Protein 4WJT (pdb70)

Organism: Bacillus subtilis (strain 168) (NCBI:txid224308)

Foldseek 3Di:
DDPVPPDPCVVDDDDDAAEAEDELDCVFPVDHPVPPCRQAAPQGDGADQDQEGEKAAACVVPNQQDWDQDPLRHIYGHGHYGPVHDDRYMYGYDHDPVCRCPSPVDDDDDDDDDDDDPPDDDPVNVVVVLVPPVCPVPNVVPDPPD/DPPVPPDPCVVDDDDDAAEAADELDCVFPVDDPVDPCRQAAPQGDGADQDQEGEKEADCVVPNQQRWDQDPLRHIYGHGHYGPVRDDRYMYGYDHDPVCRCPSVVDDDDDDDCDDDDDPDDDPVNVVCVLVPPVCPVPNVVPDPPD

Sequence (292 aa):
KPLEEAFDWDEYPVQRVTTATGYTAGAESTGKNPGDPLYGLLTYSGVKVKRDLYSTVAADPSVFPIGTIILFIPNYGLGVVADTGSAIIKGNRLDDLYFETVKDVYNEWGKKTLDVYVIIKKGTGKITEDELEKLNETKSLQVFRNNQYKTVKKPLEEAFDWDEYPVQRVTTATGYTAGAESTGKNPGDDPLYGLTYSGVKVKRDLYSTVAADPSVFPIGTILFIPNYGLGVVADTGSAIIKKGNRLDDLYFETVKDVYNEWGKKTLDVYVIKKKGTGKITEDELEEKLNETKSLQVFRNQYKTVK

Nearest PDB structures (foldseek):
  4wlk-assembly1_B  TM=1.002E+00  e=3.566E-29  Bacillus subtilis subsp. subtilis str. 168
  4wli-assembly1_A-2  TM=7.542E-01  e=5.966E-27  Bacillus subtilis subsp. subtilis str. 168
  4wlk-assembly1_B  TM=1.004E+00  e=2.580E-29  Bacillus subtilis subsp. subtilis str. 168
  4wli-assembly1_A-2  TM=7.542E-01  e=1.456E-26  Bacillus subtilis subsp. subtilis str. 168
  7ebd-assembly1_B  TM=2.473E-01  e=9.820E+00  Prevotella corporis

Solvent-accessible surface area: 14867 Å² total; per-residue (Å²): 177,41,0,57,115,35,102,97,21,104,149,88,88,66,53,165,2,29,0,3,1,12,5,7,11,52,52,31,53,60,52,93,100,79,52,122,96,66,10,63,6,151,31,40,2,103,29,57,32,7,0,18,0,0,0,2,0,17,54,102,50,10,25,6,5,1,9,0,1,0,27,105,3,0,6,0,0,0,0,16,45,25,111,68,6,122,35,73,30,0,15,0,16,4,74,67,25,83,34,4,5,54,101,16,6,89,79,85,26,71,0,27,12,45,110,116,14,131,37,173,14,70,83,113,85,1,86,161,34,0,65,44,164,88,19,55,128,24,27,123,156,27,73,76,108,244,188,72,3,58,114,32,99,96,20,104,148,86,87,6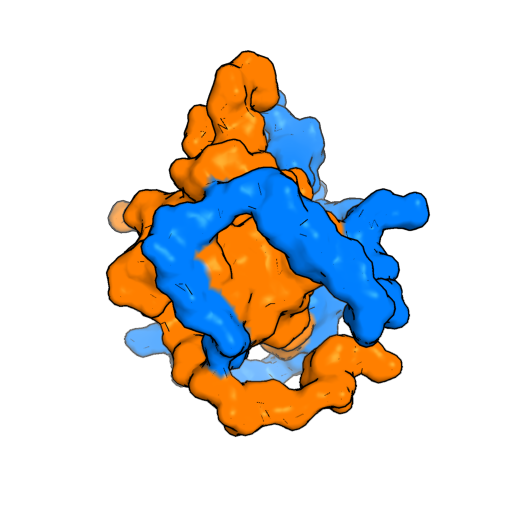6,53,164,2,34,0,3,2,12,5,10,13,46,52,32,50,60,49,79,99,79,62,123,108,72,8,68,8,148,32,45,3,127,14,56,30,5,0,19,0,0,0,2,0,20,55,107,39,3,40,6,4,0,10,0,1,0,29,113,3,0,6,0,0,0,0,15,41,28,110,64,6,131,33,72,30,0,15,0,15,4,75,68,25,83,34,4,4,54,100,6,6,88,85,84,24,71,0,27,29,46,103,152,9,129,39,163,12,68,81,84,85,1,79,133,34,0,66,44,166,88,20,60,118,21,32,125,101,22,89,92,121,241

B-factor: mean 24.01, std 13.76, range [10.27, 136.83]

InterPro domains:
  IPR010611 3D domain [PF06725] (124-185)
  IPR036908 RlpA-like domain superfamily [G3DSA:2.40.40.10] (21-177)
  IPR036908 RlpA-like domain superfamily [SSF50685] (124-165)
  IPR051933 Bacterial Resuscitation-promoting factor RpfB [PTHR39160] (27-186)

Structure (mmCIF, N/CA/C/O backbone):
data_4WJT
#
_entry.id   4WJT
#
_cell.length_a   145.480
_cell.length_b   145.480
_cell.length_c   37.820
_cell.angle_alpha   90.00
_cell.angle_beta   90.00
_cell.angle_gamma   120.00
#
_symmetry.space_group_name_H-M   'H 3'
#
loop_
_entity.id
_entity.type
_entity.pdbx_description
1 polymer 'Uncharacterized protein YuiC'
2 non-polymer 2-acetamido-2-deoxy-beta-D-glucopyranose
3 non-polymer 'DIMETHYL SULFOXIDE'
4 non-polymer (2S)-2-{[(2S)-2-{[(2R)-2-hydroxypropyl]oxy}propyl]oxy}propan-1-ol
5 water water
#
loop_
_atom_site.group_PDB
_atom_site.id
_atom_site.type_symbol
_atom_site.label_atom_id
_atom_site.label_alt_id
_atom_site.label_comp_id
_atom_site.label_asym_id
_atom_site.label_entity_id
_atom_site.label_seq_id
_atom_site.pdbx_PDB_ins_code
_atom_site.Cartn_x
_atom_site.Cartn_y
_atom_site.Cartn_z
_atom_site.occupancy
_atom_site.B_iso_or_equiv
_atom_site.auth_seq_id
_atom_site.auth_comp_id
_atom_site.auth_asym_id
_atom_site.auth_atom_id
_atom_site.pdbx_PDB_model_num
ATOM 1 N N . LYS A 1 21 ? -4.489 15.622 29.564 1.00 56.54 72 LYS A N 1
ATOM 2 C CA . LYS A 1 21 ? -4.853 14.819 28.363 1.00 51.51 72 LYS A CA 1
ATOM 3 C C . LYS A 1 21 ? -5.396 15.676 27.129 1.00 47.83 72 LYS A C 1
ATOM 4 O O . LYS A 1 21 ? -6.127 16.660 27.259 1.00 55.84 72 LYS A O 1
ATOM 10 N N . PRO A 1 22 ? -5.026 15.299 25.903 1.00 34.30 73 PRO A N 1
ATOM 11 C CA . PRO A 1 22 ? -5.327 16.169 24.841 1.00 28.92 73 PRO A CA 1
ATOM 12 C C . PRO A 1 22 ? -6.806 16.034 24.540 1.00 27.65 73 PRO A C 1
ATOM 13 O O . PRO A 1 22 ? -7.443 14.971 24.629 1.00 36.39 73 PRO A O 1
ATOM 17 N N . LEU A 1 23 ? -7.399 17.086 24.032 1.00 25.44 74 LEU A N 1
ATOM 18 C CA . LEU A 1 23 ? -8.752 17.068 23.601 1.00 21.52 74 LEU A CA 1
ATOM 19 C C . LEU A 1 23 ? -8.943 16.075 22.450 1.00 24.11 74 LEU A C 1
ATOM 20 O O . LEU A 1 23 ? -9.972 15.494 22.375 1.00 25.09 74 LEU A O 1
ATOM 25 N N . GLU A 1 24 ? -7.905 15.848 21.637 1.00 22.68 75 GLU A N 1
ATOM 26 C CA . GLU A 1 24 ? -7.963 14.908 20.518 1.00 25.18 75 GLU A CA 1
ATOM 27 C C . GLU A 1 24 ? -8.307 13.507 21.036 1.00 27.94 75 GLU A C 1
ATOM 28 O O . GLU A 1 24 ? -8.927 12.708 20.324 1.00 35.26 75 GLU A O 1
ATOM 34 N N . GLU A 1 25 ? -7.853 13.213 22.275 1.00 25.24 76 GLU A N 1
ATOM 35 C CA . GLU A 1 25 ? -7.988 11.904 22.905 1.00 29.59 76 GLU A CA 1
ATOM 36 C C . GLU A 1 25 ? -9.169 11.837 23.873 1.00 29.02 76 GLU A C 1
ATOM 37 O O . GLU A 1 25 ? -9.555 10.756 24.339 1.00 33.62 76 GLU A O 1
ATOM 43 N N . ALA A 1 26 ? -9.854 12.939 24.106 1.00 26.42 77 ALA A N 1
ATOM 44 C CA . ALA A 1 26 ? -10.835 12.971 25.225 1.00 25.77 77 ALA A CA 1
ATOM 45 C C . ALA A 1 26 ? -12.256 12.534 24.832 1.00 30.44 77 ALA A C 1
ATOM 46 O O . ALA A 1 26 ? -13.057 12.208 25.714 1.00 31.40 77 ALA A O 1
ATOM 48 N N . PHE A 1 27 ? -12.552 12.474 23.537 1.00 24.43 78 PHE A N 1
ATOM 49 C CA . PHE A 1 27 ? -13.858 12.096 23.051 1.00 25.94 78 PHE A CA 1
ATOM 50 C C . PHE A 1 27 ? -13.658 11.196 21.854 1.00 22.13 78 PHE A C 1
ATOM 51 O O . PHE A 1 27 ? -12.602 11.313 21.153 1.00 23.55 78 PHE A O 1
ATOM 59 N N . ASP A 1 28 ? -14.699 10.407 21.538 1.00 26.38 79 ASP A N 1
ATOM 60 C CA . ASP A 1 28 ? -14.692 9.645 20.338 1.00 24.45 79 ASP A CA 1
ATOM 61 C C . ASP A 1 28 ? -15.182 10.526 19.190 1.00 21.81 79 ASP A C 1
ATOM 62 O O . ASP A 1 28 ? -16.297 10.452 18.763 1.00 23.76 79 ASP A O 1
ATOM 67 N N . TRP A 1 29 ? -14.270 11.311 18.620 1.00 20.97 80 TRP A N 1
ATOM 68 C CA . TRP A 1 29 ? -14.634 12.333 17.648 1.00 19.18 80 TRP A CA 1
ATOM 69 C C . TRP A 1 29 ? -15.178 11.665 16.408 1.00 20.51 80 TRP A C 1
ATOM 70 O O . TRP A 1 29 ? -16.002 12.312 15.736 1.00 18.63 80 TRP A O 1
ATOM 81 N N . ASP A 1 30 ? -14.782 10.428 16.107 1.00 21.31 81 ASP A N 1
ATOM 82 C CA . ASP A 1 30 ? -15.296 9.712 14.936 1.00 21.96 81 ASP A CA 1
ATOM 83 C C . ASP A 1 30 ? -16.765 9.357 14.986 1.00 20.44 81 ASP A C 1
ATOM 84 O O . ASP A 1 30 ? -17.306 8.866 14.000 1.00 22.89 81 ASP A O 1
ATOM 89 N N . GLU A 1 31 ? -17.445 9.649 16.072 1.00 20.36 82 GLU A N 1
ATOM 90 C CA . GLU A 1 31 ? -18.888 9.601 16.086 1.00 20.56 82 GLU A CA 1
ATOM 91 C C . GLU A 1 31 ? -19.574 10.768 15.359 1.00 18.89 82 GLU A C 1
ATOM 92 O O . GLU A 1 31 ? -20.725 10.681 14.957 1.00 19.61 82 GLU A O 1
ATOM 98 N N . TYR A 1 32 ? -18.826 11.863 15.174 1.00 17.83 83 TYR A N 1
ATOM 99 C CA . TYR A 1 32 ? -19.299 13.042 14.469 1.00 16.63 83 TYR A CA 1
ATOM 100 C C . TYR A 1 32 ? -19.067 12.908 12.980 1.00 14.73 83 TYR A C 1
ATOM 101 O O . TYR A 1 32 ? -18.165 12.204 12.550 1.00 15.48 83 TYR A O 1
ATOM 110 N N . PRO A 1 33 ? -19.845 13.630 12.178 1.00 16.01 84 PRO A N 1
ATOM 111 C CA . PRO A 1 33 ? -19.561 13.765 10.775 1.00 16.65 84 PRO A CA 1
ATOM 112 C C . PRO A 1 33 ? -18.148 14.335 10.568 1.00 15.24 84 PRO A C 1
ATOM 113 O O . PRO A 1 33 ? -17.690 15.195 11.327 1.00 15.04 84 PRO A O 1
ATOM 117 N N . VAL A 1 34 ? -17.531 13.895 9.469 1.00 14.99 85 VAL A N 1
ATOM 118 C CA . VAL A 1 34 ? -16.213 14.304 9.108 1.00 14.71 85 VAL A CA 1
ATOM 119 C C . VAL A 1 34 ? -16.211 14.968 7.729 1.00 15.40 85 VAL A C 1
ATOM 120 O O . VAL A 1 34 ? -16.938 14.536 6.845 1.00 19.04 85 VAL A O 1
ATOM 124 N N . GLN A 1 35 ? -15.346 15.946 7.539 1.00 13.97 86 GLN A N 1
ATOM 125 C CA . GLN A 1 35 ? -15.108 16.518 6.240 1.00 14.09 86 GLN A CA 1
ATOM 126 C C . GLN A 1 35 ? -13.628 16.615 6.002 1.00 13.98 86 GLN A C 1
ATOM 127 O O . GLN A 1 35 ? -12.912 17.221 6.781 1.00 14.79 86 GLN A O 1
ATOM 133 N N . ARG A 1 36 ? -13.150 16.068 4.873 1.00 14.08 87 ARG A N 1
ATOM 134 C CA . ARG A 1 36 ? -11.789 16.277 4.480 1.00 14.19 87 ARG A CA 1
ATOM 135 C C . ARG A 1 36 ? -11.653 17.716 3.954 1.00 14.52 87 ARG A C 1
ATOM 136 O O . ARG A 1 36 ? -12.424 18.109 3.049 1.00 15.31 87 ARG A O 1
ATOM 144 N N . VAL A 1 37 ? -10.660 18.424 4.431 1.00 13.76 88 VAL A N 1
ATOM 145 C CA . VAL A 1 37 ? -10.392 19.812 4.020 1.00 14.02 88 VAL A CA 1
ATOM 146 C C . VAL A 1 37 ? -8.906 19.979 3.798 1.00 12.95 88 VAL A C 1
ATOM 147 O O . VAL A 1 37 ? -8.101 19.205 4.270 1.00 14.61 88 VAL A O 1
ATOM 151 N N . THR A 1 38 ? -8.581 21.078 3.119 1.00 13.32 89 THR A N 1
ATOM 152 C CA A THR A 1 38 ? -7.217 21.585 3.080 0.50 13.98 89 THR A CA 1
ATOM 153 C CA B THR A 1 38 ? -7.193 21.555 3.110 0.50 12.76 89 THR A CA 1
ATOM 154 C C . THR A 1 38 ? -7.149 22.819 3.942 1.00 12.67 89 THR A C 1
ATOM 155 O O . THR A 1 38 ? -7.910 23.787 3.684 1.00 15.18 89 THR A O 1
ATOM 162 N N . ALA A 1 39 ? -6.280 22.832 4.929 1.00 12.13 90 ALA A N 1
ATOM 163 C CA . ALA A 1 39 ? -6.231 23.905 5.918 1.00 12.32 90 ALA A CA 1
ATOM 164 C C . ALA A 1 39 ? -4.875 24.528 5.936 1.00 12.16 90 ALA A C 1
ATOM 165 O O . ALA A 1 39 ? -3.825 23.861 5.881 1.00 13.54 90 ALA A O 1
ATOM 167 N N . THR A 1 40 ? -4.788 25.823 5.968 1.00 30.00 91 THR A N 1
ATOM 168 C CA . THR A 1 40 ? -3.731 26.805 6.180 1.00 30.00 91 THR A CA 1
ATOM 169 C C . THR A 1 40 ? -4.033 27.686 7.388 1.00 30.00 91 THR A C 1
ATOM 170 O O . THR A 1 40 ? -5.084 27.617 8.023 1.00 30.00 91 THR A O 1
ATOM 174 N N . GLY A 1 41 ? -2.913 28.369 7.864 1.00 11.29 92 GLY A N 1
ATOM 175 C CA . GLY A 1 41 ? -3.079 29.378 8.856 1.00 11.53 92 GLY A CA 1
ATOM 176 C C . GLY A 1 41 ? -3.135 30.753 8.280 1.00 11.24 92 GLY A C 1
ATOM 177 O O . GLY A 1 41 ? -2.589 30.984 7.213 1.00 14.81 92 GLY A O 1
ATOM 178 N N . TYR A 1 42 ? -3.723 31.671 9.043 1.00 11.04 93 TYR A N 1
ATOM 179 C CA . TYR A 1 42 ? -3.725 33.083 8.704 1.00 11.06 93 TYR A CA 1
ATOM 180 C C . TYR A 1 42 ? -3.609 33.879 9.987 1.00 11.13 93 TYR A C 1
ATOM 181 O O . TYR A 1 42 ? -3.810 33.357 11.092 1.00 11.89 93 TYR A O 1
ATOM 190 N N . THR A 1 43 ? -3.321 35.190 9.813 1.00 11.33 94 THR A N 1
ATOM 191 C CA . THR A 1 43 ? -3.349 36.102 10.920 1.00 11.79 94 THR A CA 1
ATOM 192 C C . THR A 1 43 ? -4.225 37.315 10.545 1.00 12.04 94 THR A C 1
ATOM 193 O O . THR A 1 43 ? -4.697 37.414 9.397 1.00 12.91 94 THR A O 1
ATOM 197 N N . ALA A 1 44 ? -4.366 38.270 11.464 1.00 12.42 95 ALA A N 1
ATOM 198 C CA . ALA A 1 44 ? -5.109 39.494 11.131 1.00 13.20 95 ALA A CA 1
ATOM 199 C C . ALA A 1 44 ? -4.320 40.420 10.246 1.00 13.36 95 ALA A C 1
ATOM 200 O O . ALA A 1 44 ? -4.879 41.400 9.734 1.00 14.53 95 ALA A O 1
ATOM 202 N N . GLY A 1 45 ? -3.025 40.175 10.067 1.00 13.97 96 GLY A N 1
ATOM 203 C CA . GLY A 1 45 ? -2.182 41.119 9.409 1.00 16.03 96 GLY A CA 1
ATOM 204 C C . GLY A 1 45 ? -2.372 41.242 7.924 1.00 15.50 96 GLY A C 1
ATOM 205 O O . GLY A 1 45 ? -3.081 40.447 7.271 1.00 14.93 96 GLY A O 1
ATOM 206 N N . ALA A 1 46 ? -1.699 42.224 7.339 1.00 16.69 97 ALA A N 1
ATOM 207 C CA . ALA A 1 46 ? -1.953 42.627 5.997 1.00 17.46 97 ALA A CA 1
ATOM 208 C C . ALA A 1 46 ? -1.668 41.555 5.011 1.00 17.27 97 ALA A C 1
ATOM 209 O O . ALA A 1 46 ? -2.288 41.513 3.944 1.00 18.19 97 ALA A O 1
ATOM 211 N N . GLU A 1 47 ? -0.674 40.662 5.283 1.00 18.34 98 GLU A N 1
ATOM 212 C CA . GLU A 1 47 ? -0.389 39.544 4.398 1.00 20.62 98 GLU A CA 1
ATOM 213 C C . GLU A 1 47 ? -1.603 38.702 4.122 1.00 17.69 98 GLU A C 1
ATOM 214 O O . GLU A 1 47 ? -1.705 38.015 3.099 1.00 21.56 98 GLU A O 1
ATOM 220 N N . SER A 1 48 ? -2.467 38.596 5.122 1.00 15.53 99 SER A N 1
ATOM 221 C CA . SER A 1 48 ? -3.632 37.769 5.071 1.00 14.76 99 SER A CA 1
ATOM 222 C C . SER A 1 48 ? -4.889 38.523 4.709 1.00 15.16 99 SER A C 1
ATOM 223 O O . SER A 1 48 ? -5.788 38.012 4.012 1.00 18.17 99 SER A O 1
ATOM 226 N N . THR A 1 49 ? -5.056 39.738 5.245 1.00 14.49 100 THR A N 1
ATOM 227 C CA . THR A 1 49 ? -6.316 40.442 5.214 1.00 15.11 100 THR A CA 1
ATOM 228 C C . THR A 1 49 ? -6.293 41.734 4.467 1.00 16.11 100 THR A C 1
ATOM 229 O O . THR A 1 49 ? -7.343 42.357 4.261 1.00 18.84 100 THR A O 1
ATOM 233 N N . GLY A 1 50 ? -5.103 42.224 4.112 1.00 17.47 101 GLY A N 1
ATOM 234 C CA . GLY A 1 50 ? -4.898 43.555 3.580 1.00 20.21 101 GLY A CA 1
ATOM 235 C C . GLY A 1 50 ? -4.990 44.693 4.542 1.00 18.81 101 GLY A C 1
ATOM 236 O O . GLY A 1 50 ? -4.811 45.843 4.107 1.00 24.24 101 GLY A O 1
ATOM 237 N N . LYS A 1 51 ? -5.302 44.448 5.819 1.00 17.00 102 LYS A N 1
ATOM 238 C CA . LYS A 1 51 ? -5.507 45.466 6.788 1.00 17.09 102 LYS A CA 1
ATOM 239 C C . LYS A 1 51 ? -4.266 45.724 7.583 1.00 19.11 102 LYS A C 1
ATOM 240 O O . LYS A 1 51 ? -3.537 44.804 7.861 1.00 19.72 102 LYS A O 1
ATOM 246 N N . ASN A 1 52 ? -4.094 46.963 8.012 1.00 23.38 103 ASN A N 1
ATOM 247 C CA . ASN A 1 52 ? -2.993 47.329 8.845 1.00 30.08 103 ASN A CA 1
ATOM 248 C C . ASN A 1 52 ? -3.446 47.620 10.284 1.00 27.18 103 ASN A C 1
ATOM 249 O O . ASN A 1 52 ? -4.530 48.113 10.490 1.00 25.65 103 ASN A O 1
ATOM 254 N N . PRO A 1 53 ? -2.574 47.375 11.267 1.00 28.16 104 PRO A N 1
ATOM 255 C CA . PRO A 1 53 ? -2.900 47.741 12.630 1.00 32.29 104 PRO A CA 1
ATOM 256 C C . PRO A 1 53 ? -3.129 49.245 12.712 1.00 32.37 104 PRO A C 1
ATOM 257 O O . PRO A 1 53 ? -2.495 50.017 12.018 1.00 44.05 104 PRO A O 1
ATOM 261 N N . GLY A 1 54 ? -4.093 49.658 13.462 1.00 36.37 105 GLY A N 1
ATOM 262 C CA . GLY A 1 54 ? -4.500 51.091 13.381 1.00 34.27 105 GLY A CA 1
ATOM 263 C C . GLY A 1 54 ? -5.773 51.305 12.595 1.00 32.41 105 GLY A C 1
ATOM 264 O O . GLY A 1 54 ? -6.540 52.213 12.867 1.00 36.48 105 GLY A O 1
ATOM 265 N N . ASP A 1 55 ? -6.075 50.420 11.662 1.00 25.75 106 ASP A N 1
ATOM 266 C CA . ASP A 1 55 ? -7.374 50.423 11.003 1.00 24.08 106 ASP A CA 1
ATOM 267 C C . ASP A 1 55 ? -8.433 50.015 12.046 1.00 20.65 106 ASP A C 1
ATOM 268 O O . ASP A 1 55 ? -8.304 49.031 12.748 1.00 20.43 106 ASP A O 1
ATOM 273 N N . PRO A 1 56 ? -9.508 50.830 12.172 1.00 21.81 107 PRO A N 1
ATOM 274 C CA . PRO A 1 56 ? -10.600 50.417 13.094 1.00 22.67 107 PRO A CA 1
ATOM 275 C C . PRO A 1 56 ? -11.184 49.022 12.779 1.00 18.20 107 PRO A C 1
ATOM 276 O O . PRO A 1 56 ? -11.814 48.431 13.634 1.00 22.08 107 PRO A O 1
ATOM 280 N N . LEU A 1 57 ? -11.025 48.540 11.525 1.00 16.58 108 LEU A N 1
ATOM 281 C CA . LEU A 1 57 ? -11.535 47.229 11.125 1.00 14.47 108 LEU A CA 1
ATOM 282 C C . LEU A 1 57 ? -10.493 46.142 11.287 1.00 13.96 108 LEU A C 1
ATOM 283 O O . LEU A 1 57 ? -10.779 44.970 10.985 1.00 13.66 108 LEU A O 1
ATOM 288 N N . TYR A 1 58 ? -9.310 46.474 11.799 1.00 14.43 109 TYR A N 1
ATOM 289 C CA . TYR A 1 58 ? -8.249 45.472 11.998 1.00 14.54 109 TYR A CA 1
ATOM 290 C C . TYR A 1 58 ? -8.755 44.421 12.944 1.00 14.67 109 TYR A C 1
ATOM 291 O O . TYR A 1 58 ? -9.295 44.695 14.030 1.00 15.51 109 TYR A O 1
ATOM 300 N N . GLY A 1 59 ? -8.617 43.151 12.577 1.00 13.45 110 GLY A N 1
ATOM 301 C CA . GLY A 1 59 ? -9.005 42.050 13.423 1.00 14.24 110 GLY A CA 1
ATOM 302 C C . GLY A 1 59 ? -10.468 41.660 13.317 1.00 14.18 110 GLY A C 1
ATOM 303 O O . GLY A 1 59 ? -10.864 40.661 13.899 1.00 15.67 110 GLY A O 1
ATOM 304 N N . LEU A 1 60 ? -11.271 42.406 12.551 1.00 12.82 111 LEU A N 1
ATOM 305 C CA A LEU A 1 60 ? -12.692 42.145 12.436 0.50 12.74 111 LEU A CA 1
ATOM 306 C CA B LEU A 1 60 ? -12.699 42.112 12.441 0.50 13.41 111 LEU A CA 1
ATOM 307 C C . LEU A 1 60 ? -12.943 41.119 11.325 1.00 13.46 111 LEU A C 1
ATOM 308 O O . LEU A 1 60 ? -12.637 41.385 10.141 1.00 14.34 111 LEU A O 1
ATOM 317 N N . THR A 1 61 ? -13.541 39.994 11.659 1.00 12.79 112 THR A N 1
ATOM 318 C CA . THR A 1 61 ? -13.894 38.976 10.733 1.00 12.24 112 THR A CA 1
ATOM 319 C C . THR A 1 61 ? -15.138 39.336 9.956 1.00 12.85 112 THR A C 1
ATOM 320 O O . THR A 1 61 ? -15.908 40.226 10.328 1.00 14.27 112 THR A O 1
ATOM 324 N N . TYR A 1 62 ? -15.403 38.523 8.903 1.00 13.06 113 TYR A N 1
ATOM 325 C CA . TYR A 1 62 ? -16.618 38.674 8.117 1.00 13.77 113 TYR A CA 1
ATOM 326 C C . TYR A 1 62 ? -17.878 38.679 8.974 1.00 13.66 113 TYR A C 1
ATOM 327 O O . TYR A 1 62 ? -18.815 39.425 8.693 1.00 16.22 113 TYR A O 1
ATOM 336 N N . SER A 1 63 ? -17.928 37.852 10.007 1.00 13.57 114 SER A N 1
ATOM 337 C CA . SER A 1 63 ? -19.112 37.740 10.884 1.00 14.51 114 SER A CA 1
ATOM 338 C C . SER A 1 63 ? -19.314 38.920 11.785 1.00 14.45 114 SER A C 1
ATOM 339 O O . SER A 1 63 ? -20.369 39.014 12.431 1.00 16.43 114 SER A O 1
ATOM 342 N N . GLY A 1 64 ? -18.290 39.767 11.947 1.00 14.90 115 GLY A N 1
ATOM 343 C CA . GLY A 1 64 ? -18.327 40.876 12.874 1.00 15.58 115 GLY A CA 1
ATOM 344 C C . GLY A 1 64 ? -17.665 40.602 14.222 1.00 16.16 115 GLY A C 1
ATOM 345 O O . GLY A 1 64 ? -17.622 41.522 15.068 1.00 20.62 115 GLY A O 1
ATOM 346 N N . VAL A 1 65 ? -17.237 39.377 14.517 1.00 13.99 116 VAL A N 1
ATOM 347 C CA . VAL A 1 65 ? -16.509 39.142 15.736 1.00 13.56 116 VAL A CA 1
ATOM 348 C C . VAL A 1 65 ? -15.019 39.409 15.470 1.00 13.21 116 VAL A C 1
ATOM 349 O O . VAL A 1 65 ? -14.520 39.245 14.356 1.00 13.91 116 VAL A O 1
ATOM 353 N N . LYS A 1 66 ? -14.278 39.765 16.521 1.00 12.83 117 LYS A N 1
ATOM 354 C CA . LYS A 1 66 ? -12.845 39.864 16.380 1.00 12.89 117 LYS A CA 1
ATOM 355 C C . LYS A 1 66 ? -12.208 38.502 16.351 1.00 12.31 117 LYS A C 1
ATOM 356 O O . LYS A 1 66 ? -12.674 37.563 16.983 1.00 12.89 117 LYS A O 1
ATOM 362 N N . VAL A 1 67 ? -11.082 38.415 15.622 1.00 12.21 118 VAL A N 1
ATOM 363 C CA . VAL A 1 67 ? -10.307 37.185 15.621 1.00 11.96 118 VAL A CA 1
ATOM 364 C C . VAL A 1 67 ? -9.964 36.781 17.047 1.00 12.61 118 VAL A C 1
ATOM 365 O O . VAL A 1 67 ? -9.714 37.635 17.901 1.00 13.75 118 VAL A O 1
ATOM 369 N N . LYS A 1 68 ? -9.866 35.501 17.301 1.00 11.46 119 LYS A N 1
ATOM 370 C CA . LYS A 1 68 ? -9.532 34.976 18.601 1.00 12.88 119 LYS A CA 1
ATOM 371 C C . LYS A 1 68 ? -8.922 33.619 18.477 1.00 11.87 119 LYS A C 1
ATOM 372 O O . LYS A 1 68 ? -9.429 32.741 17.795 1.00 12.02 119 LYS A O 1
ATOM 378 N N . ARG A 1 69 ? -7.852 33.413 19.278 1.00 11.70 120 ARG A N 1
ATOM 379 C CA . ARG A 1 69 ? -7.244 32.100 19.539 1.00 11.93 120 ARG A CA 1
ATOM 380 C C . ARG A 1 69 ? -7.535 31.717 20.982 1.00 11.53 120 ARG A C 1
ATOM 381 O O . ARG A 1 69 ? -7.090 32.429 21.888 1.00 13.69 120 ARG A O 1
ATOM 389 N N . ASP A 1 70 ? -8.337 30.691 21.175 1.00 12.16 121 ASP A N 1
ATOM 390 C CA . ASP A 1 70 ? -8.777 30.278 22.528 1.00 12.50 121 ASP A CA 1
ATOM 391 C C . ASP A 1 70 ? -9.262 28.850 22.398 1.00 12.27 121 ASP A C 1
ATOM 392 O O . ASP A 1 70 ? -9.088 28.219 21.374 1.00 12.40 121 ASP A O 1
ATOM 397 N N . LEU A 1 71 ? -9.931 28.352 23.469 1.00 12.95 122 LEU A N 1
ATOM 398 C CA . LEU A 1 71 ? -10.545 27.039 23.373 1.00 13.24 122 LEU A CA 1
ATOM 399 C C . LEU A 1 71 ? -11.365 26.907 22.110 1.00 12.38 122 LEU A C 1
ATOM 400 O O . LEU A 1 71 ? -11.260 25.922 21.398 1.00 12.91 122 LEU A O 1
ATOM 405 N N . TYR A 1 72 ? -12.225 27.899 21.857 1.00 11.33 123 TYR A N 1
ATOM 406 C CA . TYR A 1 72 ? -12.890 28.052 20.571 1.00 10.75 123 TYR A CA 1
ATOM 407 C C . TYR A 1 72 ? -12.274 29.218 19.875 1.00 10.83 123 TYR A C 1
ATOM 408 O O . TYR A 1 72 ? -12.363 30.356 20.349 1.00 12.38 123 TYR A O 1
ATOM 417 N N . SER A 1 73 ? -11.637 28.986 18.722 1.00 10.95 124 SER A N 1
ATOM 418 C CA . SER A 1 73 ? -10.962 29.964 17.931 1.00 10.74 124 SER A CA 1
ATOM 419 C C . SER A 1 73 ? -11.772 30.305 16.681 1.00 11.19 124 SER A C 1
ATOM 420 O O . SER A 1 73 ? -12.499 29.463 16.174 1.00 11.61 124 SER A O 1
ATOM 423 N N . THR A 1 74 ? -11.591 31.538 16.197 1.00 10.93 125 THR A N 1
ATOM 424 C CA . THR A 1 74 ? -12.216 31.889 14.945 1.00 10.65 125 THR A CA 1
ATOM 425 C C . THR A 1 74 ? -11.454 31.317 13.770 1.00 10.90 125 THR A C 1
ATOM 426 O O . THR A 1 74 ? -10.265 31.437 13.669 1.00 12.75 125 THR A O 1
ATOM 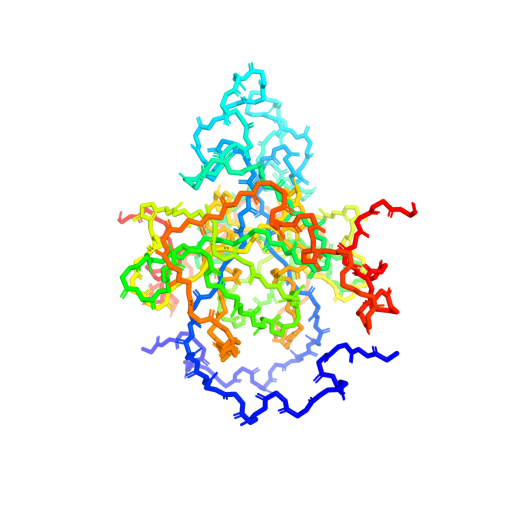430 N N . VAL A 1 75 ? -12.219 30.691 12.860 1.00 10.27 126 VAL A N 1
ATOM 431 C CA . VAL A 1 75 ? -11.659 30.173 11.596 1.00 10.38 126 VAL A CA 1
ATOM 432 C C . VAL A 1 75 ? -12.397 30.715 10.425 1.00 10.51 126 VAL A C 1
ATOM 433 O O . VAL A 1 75 ? -13.519 31.189 10.515 1.00 11.01 126 VAL A O 1
ATOM 437 N N . ALA A 1 76 ? -11.764 30.654 9.246 1.00 10.82 127 ALA A N 1
ATOM 438 C CA . ALA A 1 76 ? -12.375 31.059 8.011 1.00 11.01 127 ALA A CA 1
ATOM 439 C C . ALA A 1 76 ? -12.717 29.834 7.154 1.00 11.93 127 ALA A C 1
ATOM 440 O O . ALA A 1 76 ? -11.967 28.872 7.092 1.00 13.11 127 ALA A O 1
ATOM 442 N N . ALA A 1 77 ? -13.855 29.919 6.484 1.00 12.02 128 ALA A N 1
ATOM 443 C CA . ALA A 1 77 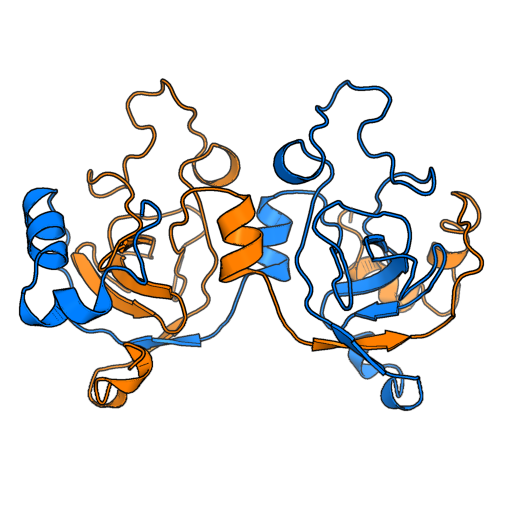? -14.318 28.814 5.650 1.00 12.09 128 ALA A CA 1
ATOM 444 C C . ALA A 1 77 ? -15.134 29.391 4.510 1.00 13.59 128 ALA A C 1
ATOM 445 O O . ALA A 1 77 ? -15.371 30.602 4.428 1.00 14.65 128 ALA A O 1
ATOM 447 N N . ASP A 1 78 ? -15.529 28.520 3.588 1.00 12.91 129 ASP A N 1
ATOM 448 C CA . ASP A 1 78 ? -16.485 28.891 2.552 1.00 13.98 129 ASP A CA 1
ATOM 449 C C . ASP A 1 78 ? -17.871 28.676 3.112 1.00 14.46 129 ASP A C 1
ATOM 450 O O . ASP A 1 78 ? -18.232 27.556 3.446 1.00 15.47 129 ASP A O 1
ATOM 455 N N . PRO A 1 79 ? -18.678 29.718 3.274 1.00 15.34 130 PRO A N 1
ATOM 456 C CA . PRO A 1 79 ? -19.968 29.582 3.972 1.00 17.48 130 PRO A CA 1
ATOM 457 C C . PRO A 1 79 ? -20.942 28.667 3.254 1.00 19.51 130 PRO A C 1
ATOM 458 O O . PRO A 1 79 ? -21.879 28.231 3.865 1.00 21.14 130 PRO A O 1
ATOM 462 N N . SER A 1 80 ? -20.699 28.375 1.973 1.00 19.61 131 SER A N 1
ATOM 463 C CA . SER A 1 80 ? -21.480 27.376 1.293 1.00 22.12 131 SER A CA 1
ATOM 464 C C . SER A 1 80 ? -21.216 25.949 1.691 1.00 22.34 131 SER A C 1
ATOM 465 O O . SER A 1 80 ? -22.024 25.037 1.395 1.00 27.26 131 SER A O 1
ATOM 468 N N . VAL A 1 81 ? -20.068 25.722 2.312 1.00 18.78 132 VAL A N 1
ATOM 469 C CA . VAL A 1 81 ? -19.698 24.410 2.861 1.00 18.66 132 VAL A CA 1
ATOM 470 C C . VAL A 1 81 ? -19.965 24.399 4.351 1.00 17.16 132 VAL A C 1
ATOM 471 O O . VAL A 1 81 ? -20.620 23.499 4.880 1.00 18.99 132 VAL A O 1
ATOM 475 N N . PHE A 1 82 ? -19.429 25.385 5.092 1.00 15.51 133 PHE A N 1
ATOM 476 C CA . PHE A 1 82 ? -19.637 25.534 6.523 1.00 14.51 133 PHE A CA 1
ATOM 477 C C . PHE A 1 82 ? -20.171 26.909 6.759 1.00 14.52 133 PHE A C 1
ATOM 478 O O . PHE A 1 82 ? -19.443 27.900 6.745 1.00 14.37 133 PHE A O 1
ATOM 486 N N . PRO A 1 83 ? -21.501 27.032 7.051 1.00 14.40 134 PRO A N 1
ATOM 487 C CA . PRO A 1 83 ? -22.047 28.354 7.355 1.00 14.63 134 PRO A CA 1
ATOM 488 C C . PRO A 1 83 ? -21.359 29.023 8.511 1.00 13.36 134 PRO A C 1
ATOM 489 O O . PRO A 1 83 ? -20.831 28.365 9.429 1.00 12.79 134 PRO A O 1
ATOM 493 N N . ILE A 1 84 ? -21.399 30.333 8.523 1.00 13.13 135 ILE A N 1
ATOM 494 C CA . ILE A 1 84 ? -20.976 31.076 9.693 1.00 12.31 135 ILE A CA 1
ATOM 495 C C . ILE A 1 84 ? -21.670 30.564 10.944 1.00 12.50 135 ILE A C 1
ATOM 496 O O . ILE A 1 84 ? -22.890 30.272 10.916 1.00 13.77 135 ILE A O 1
ATOM 501 N N . GLY A 1 85 ? -20.913 30.368 12.008 1.00 12.29 136 GLY A N 1
ATOM 502 C CA . GLY A 1 85 ? -21.392 29.791 13.240 1.00 12.65 136 GLY A CA 1
ATOM 503 C C . GLY A 1 85 ? -21.148 28.294 13.387 1.00 11.72 136 GLY A C 1
ATOM 504 O O . GLY A 1 85 ? -21.340 27.771 14.485 1.00 13.60 136 GLY A O 1
ATOM 505 N N . THR A 1 86 ? -20.713 27.642 12.314 1.00 11.86 137 THR A N 1
ATOM 506 C CA . THR A 1 86 ? -20.389 26.217 12.393 1.00 11.60 137 THR A CA 1
ATOM 507 C C . THR A 1 86 ? -19.260 26.006 13.384 1.00 11.27 137 THR A C 1
ATOM 508 O O . THR A 1 86 ? -18.253 26.720 13.393 1.00 12.14 137 THR A O 1
ATOM 512 N N . ILE A 1 87 ? -19.413 24.932 14.183 1.00 12.15 138 ILE A N 1
ATOM 513 C CA A ILE A 1 87 ? -18.352 24.472 15.075 0.50 12.36 138 ILE A CA 1
ATOM 514 C CA B ILE A 1 87 ? -18.363 24.485 15.122 0.50 12.49 138 ILE A CA 1
ATOM 515 C C . ILE A 1 87 ? -17.704 23.235 14.492 1.00 11.93 138 ILE A C 1
ATOM 516 O O . ILE A 1 87 ? -18.386 22.274 14.150 1.00 12.62 138 ILE A O 1
ATOM 525 N N . LEU A 1 88 ? -16.390 23.296 14.436 1.00 11.58 139 LEU A N 1
ATOM 526 C CA . LEU A 1 88 ? -15.543 22.245 13.927 1.00 11.78 139 LEU A CA 1
ATOM 527 C C . LEU A 1 88 ? -14.537 21.849 14.982 1.00 12.08 139 LEU A C 1
ATOM 528 O O . LEU A 1 88 ? -14.141 22.689 15.801 1.00 13.65 139 LEU A O 1
ATOM 533 N N . PHE A 1 89 ? -14.083 20.581 14.967 1.00 12.47 140 PHE A N 1
ATOM 534 C CA . PHE A 1 89 ? -12.908 20.195 15.727 1.00 11.76 140 PHE A CA 1
ATOM 535 C C . PHE A 1 89 ? -11.794 19.895 14.700 1.00 11.98 140 PHE A C 1
ATOM 536 O O . PHE A 1 89 ? -11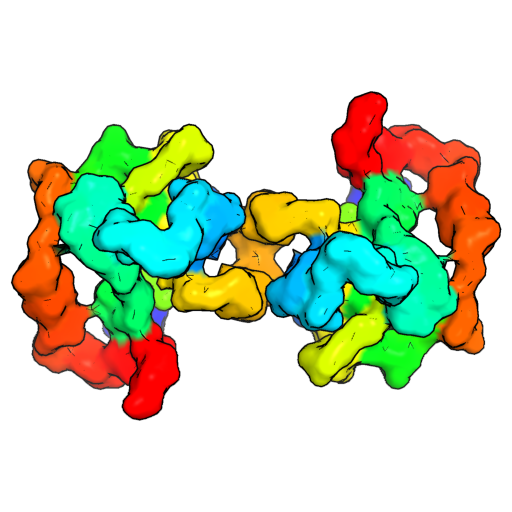.975 19.012 13.833 1.00 12.74 140 PHE A O 1
ATOM 544 N N . ILE A 1 90 ? -10.681 20.619 14.802 1.00 11.84 141 ILE A N 1
ATOM 545 C CA . ILE A 1 90 ? -9.586 20.526 13.868 1.00 12.54 141 ILE A CA 1
ATOM 546 C C . ILE A 1 90 ? -8.410 19.944 14.622 1.00 12.52 141 ILE A C 1
ATOM 547 O O . ILE A 1 90 ? -7.775 20.630 15.445 1.00 13.16 141 ILE A O 1
ATOM 552 N N . PRO A 1 91 ? -8.047 18.691 14.396 1.00 14.08 142 PRO A N 1
ATOM 553 C CA . PRO A 1 91 ? -6.925 18.084 15.154 1.00 16.25 142 PRO A CA 1
ATOM 554 C C . PRO A 1 91 ? -5.668 18.915 14.979 1.00 15.17 142 PRO A C 1
ATOM 555 O O . PRO A 1 91 ? -5.338 19.401 13.885 1.00 15.96 142 PRO A O 1
ATOM 559 N N . ASN A 1 92 ? -4.949 19.027 16.082 1.00 15.65 143 ASN A N 1
ATOM 560 C CA . ASN A 1 92 ? -3.728 19.773 16.179 1.00 16.49 143 ASN A CA 1
ATOM 561 C C . ASN A 1 92 ? -3.886 21.258 16.111 1.00 14.56 143 ASN A C 1
ATOM 562 O O . ASN A 1 92 ? -2.910 21.977 16.051 1.00 17.02 143 ASN A O 1
ATOM 567 N N . TYR A 1 93 ? -5.144 21.726 16.121 1.00 13.19 144 TYR A N 1
ATOM 568 C CA . TYR A 1 93 ? -5.429 23.162 16.196 1.00 12.74 144 TYR A CA 1
ATOM 569 C C . TYR A 1 93 ? -6.389 23.428 17.374 1.00 12.00 144 TYR A C 1
ATOM 570 O O . TYR A 1 93 ? -6.114 24.261 18.254 1.00 13.13 144 TYR A O 1
ATOM 579 N N . GLY A 1 94 ? -7.531 22.771 17.351 1.00 12.33 145 GLY A N 1
ATOM 580 C CA . GLY A 1 94 ? -8.535 22.952 18.383 1.00 12.48 145 GLY A CA 1
ATOM 581 C C . GLY A 1 94 ? -9.945 23.077 17.834 1.00 11.78 145 GLY A C 1
ATOM 582 O O . GLY A 1 94 ? -10.180 22.837 16.645 1.00 12.38 145 GLY A O 1
ATOM 583 N N . LEU A 1 95 ? -10.848 23.424 18.694 1.00 11.85 146 LEU A N 1
ATOM 584 C CA . LEU A 1 95 ? -12.196 23.751 18.296 1.00 12.28 146 LEU A CA 1
ATOM 585 C C . LEU A 1 95 ? -12.193 25.086 17.560 1.00 11.73 146 LEU A C 1
AT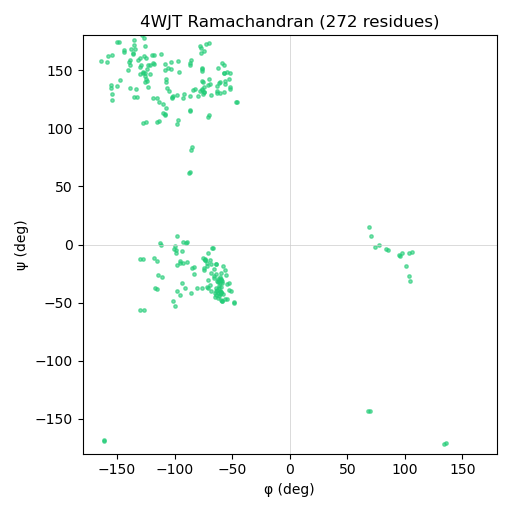OM 586 O O . LEU A 1 95 ? -11.557 26.043 17.959 1.00 12.24 146 LEU A O 1
ATOM 591 N N . GLY A 1 96 ? -12.948 25.127 16.467 1.00 11.84 147 GLY A N 1
ATOM 592 C CA . GLY A 1 96 ? -13.078 26.313 15.649 1.00 12.58 147 GLY A CA 1
ATOM 593 C C . GLY A 1 96 ? -14.511 26.696 15.454 1.00 12.21 147 GLY A C 1
ATOM 594 O O . GLY A 1 96 ? -15.385 25.836 15.344 1.00 14.48 147 GLY A O 1
ATOM 595 N N . VAL A 1 97 ? -14.767 28.003 15.392 1.00 11.14 148 VAL A N 1
ATOM 596 C CA . VAL A 1 97 ? -16.062 28.523 15.031 1.00 11.29 148 VAL A CA 1
ATOM 597 C C . VAL A 1 97 ? -15.849 29.277 13.717 1.00 11.04 148 VAL A C 1
ATOM 598 O O . VAL A 1 97 ? -14.975 30.163 13.614 1.00 11.45 148 VAL A O 1
ATOM 602 N N . VAL A 1 98 ? -16.639 28.908 12.721 1.00 10.78 149 VAL A N 1
ATOM 603 C CA . VAL A 1 98 ? -16.544 29.574 11.415 1.00 11.03 149 VAL A CA 1
ATOM 604 C C . VAL A 1 98 ? -17.075 31.000 11.563 1.00 11.36 149 VAL A C 1
ATOM 605 O O . VAL A 1 98 ? -18.259 31.224 11.799 1.00 12.38 149 VAL A O 1
ATOM 609 N N . ALA A 1 99 ? -16.151 31.939 11.440 1.00 11.19 150 ALA A N 1
ATOM 610 C CA . ALA A 1 99 ? -16.420 33.340 11.709 1.00 11.74 150 ALA A CA 1
ATOM 611 C C . ALA A 1 99 ? -15.964 34.254 10.607 1.00 11.71 150 ALA A C 1
ATOM 612 O O . ALA A 1 99 ? -16.292 35.455 10.608 1.00 12.91 150 ALA A O 1
ATOM 614 N N . ASP A 1 100 ? -15.163 33.720 9.686 1.00 11.87 151 ASP A N 1
ATOM 615 C CA . ASP A 1 100 ? -14.499 34.551 8.704 1.00 11.49 151 ASP A CA 1
ATOM 616 C C . ASP A 1 100 ? -14.580 33.869 7.361 1.00 11.72 151 ASP A C 1
ATOM 617 O O . ASP A 1 100 ? -14.924 32.704 7.223 1.00 12.23 151 ASP A O 1
ATOM 622 N N . THR A 1 101 ? -14.221 34.652 6.348 1.00 12.73 152 THR A N 1
ATOM 623 C CA . THR A 1 101 ? -14.180 34.207 4.962 1.00 12.74 152 THR A CA 1
ATOM 624 C C . THR A 1 101 ? -12.884 34.700 4.330 1.00 14.86 152 THR A C 1
ATOM 625 O O . THR A 1 101 ? -12.166 35.479 4.943 1.00 17.11 152 THR A O 1
ATOM 629 N N . GLY A 1 102 ? -12.623 34.237 3.139 1.00 15.21 153 GLY A N 1
ATOM 630 C CA . GLY A 1 102 ? -11.491 34.763 2.374 1.00 17.97 153 GLY A CA 1
ATOM 631 C C . GLY A 1 102 ? -11.662 34.500 0.917 1.00 17.68 153 GLY A C 1
ATOM 632 O O . GLY A 1 102 ? -12.225 33.511 0.503 1.00 17.78 153 GLY A O 1
ATOM 633 N N . SER A 1 103 ? -10.987 35.313 0.093 1.00 23.39 154 SER A N 1
ATOM 634 C CA . SER A 1 103 ? -11.116 35.135 -1.348 1.00 28.98 154 SER A CA 1
ATOM 635 C C . SER A 1 103 ? -10.552 33.840 -1.844 1.00 26.62 154 SER A C 1
ATOM 636 O O . SER A 1 103 ? -11.013 33.340 -2.881 1.00 31.19 154 SER A O 1
ATOM 639 N N . ALA A 1 104 ? -9.550 33.271 -1.193 1.00 23.50 155 ALA A N 1
ATOM 640 C CA . ALA A 1 104 ? -8.989 31.979 -1.617 1.00 23.23 155 ALA A CA 1
ATOM 641 C C . ALA A 1 104 ? -9.601 30.802 -0.866 1.00 23.41 155 ALA A C 1
ATOM 642 O O . ALA A 1 104 ? -9.369 29.615 -1.145 1.00 26.43 155 ALA A O 1
ATOM 644 N N A ILE A 1 105 ? -10.491 31.071 0.052 0.50 16.45 156 ILE A N 1
ATOM 645 N N B ILE A 1 105 ? -10.553 31.099 -0.035 0.50 17.28 156 ILE A N 1
ATOM 646 C CA A ILE A 1 105 ? -11.007 30.009 0.915 0.50 14.35 156 ILE A CA 1
ATOM 647 C CA B ILE A 1 105 ? -11.069 30.096 0.852 0.50 18.38 156 ILE A CA 1
ATOM 648 C C A ILE A 1 105 ? -12.379 29.596 0.341 0.50 16.09 156 ILE A C 1
ATOM 649 C C B ILE A 1 105 ? -12.366 29.673 0.224 0.50 16.90 156 ILE A C 1
ATOM 650 O O A ILE A 1 105 ? -13.496 30.021 0.775 0.50 17.04 156 ILE A O 1
ATOM 651 O O B ILE A 1 105 ? -13.433 30.208 0.470 0.50 16.64 156 ILE A O 1
ATOM 660 N N . LYS A 1 106 ? -12.278 28.716 -0.672 1.00 14.84 157 LYS A N 1
ATOM 661 C CA . LYS A 1 106 ? -13.438 28.257 -1.438 1.00 15.25 157 LYS A CA 1
ATOM 662 C C . LYS A 1 106 ? -13.426 26.713 -1.450 1.00 14.66 157 LYS A C 1
ATOM 663 O O . LYS A 1 106 ? -12.370 26.108 -1.463 1.00 17.74 157 LYS A O 1
ATOM 669 N N . GLY A 1 107 ? -14.626 26.159 -1.482 1.00 15.22 158 GLY A N 1
ATOM 670 C CA . GLY A 1 107 ? -14.688 24.693 -1.425 1.00 16.18 158 GLY A CA 1
ATOM 671 C C . GLY A 1 107 ? -14.285 24.165 -0.070 1.00 13.92 158 GLY A C 1
ATOM 672 O O . GLY A 1 107 ? -14.555 24.768 0.965 1.00 15.76 158 GLY A O 1
ATOM 673 N N . ASN A 1 108 ? -13.603 23.032 -0.061 1.00 14.59 159 ASN A N 1
ATOM 674 C CA . ASN A 1 108 ? -13.226 22.315 1.168 1.00 14.41 159 ASN A CA 1
ATOM 675 C C . ASN A 1 108 ? -11.905 22.853 1.688 1.00 14.88 159 ASN A C 1
ATOM 676 O O . ASN A 1 108 ? -10.921 22.128 1.741 1.00 17.33 159 ASN A O 1
ATOM 681 N N . ARG A 1 109 ? -11.906 24.116 2.018 1.00 15.20 160 ARG A N 1
ATOM 682 C CA . ARG A 1 109 ? -10.748 24.877 2.547 1.00 13.49 160 ARG A CA 1
ATOM 683 C C . ARG A 1 109 ? -11.046 25.522 3.837 1.00 13.02 160 ARG A C 1
ATOM 684 O O . ARG A 1 109 ? -12.146 26.068 3.994 1.00 14.46 160 ARG A O 1
ATOM 692 N N . LEU A 1 110 ? -10.092 25.526 4.746 1.00 12.11 161 LEU A N 1
ATOM 693 C CA . LEU A 1 110 ? -10.168 26.287 5.969 1.00 12.00 161 LEU A CA 1
ATOM 694 C C . LEU A 1 110 ? -8.953 27.108 6.101 1.00 12.47 161 LEU A C 1
ATOM 695 O O . LEU A 1 110 ? -7.849 26.693 5.760 1.00 13.76 161 LEU A O 1
ATOM 700 N N . ASP A 1 111 ? -9.136 28.306 6.746 1.00 12.11 162 ASP A N 1
ATOM 701 C CA A ASP A 1 111 ? -8.009 29.129 7.217 0.50 12.61 162 ASP A CA 1
ATOM 702 C CA B ASP A 1 111 ? -7.959 29.068 7.220 0.50 12.20 162 ASP A CA 1
ATOM 703 C C . ASP A 1 111 ? -8.108 29.224 8.736 1.00 11.52 162 ASP A C 1
ATOM 704 O O . ASP A 1 111 ? -9.160 29.638 9.255 1.00 12.67 162 ASP A O 1
ATOM 713 N N . LEU A 1 112 ? -7.056 28.821 9.444 1.00 10.62 163 LEU A N 1
ATOM 714 C CA . LEU A 1 112 ? -7.065 28.715 10.904 1.00 10.85 163 LEU A CA 1
ATOM 715 C C . LEU A 1 112 ? -6.354 29.932 11.440 1.00 10.57 163 LEU A C 1
ATOM 716 O O . LEU A 1 112 ? -5.230 30.261 11.052 1.00 11.20 163 LEU A O 1
ATOM 721 N N . TYR A 1 113 ? -6.989 30.659 12.375 1.00 10.51 164 TYR A N 1
ATOM 722 C CA . TYR A 1 113 ? -6.399 31.881 12.909 1.00 10.66 164 TYR A CA 1
ATOM 723 C C . TYR A 1 113 ? -5.286 31.593 13.911 1.00 10.57 164 TYR A C 1
ATOM 724 O O . TYR A 1 113 ? -5.433 30.816 14.849 1.00 11.43 164 TYR A O 1
ATOM 733 N N . PHE A 1 114 ? -4.187 32.307 13.715 1.00 10.78 165 PHE A N 1
ATOM 734 C CA . PHE A 1 114 ? -3.087 32.395 14.652 1.00 11.04 165 PHE A CA 1
ATOM 735 C C . PHE A 1 114 ? -2.754 33.838 14.877 1.00 11.42 165 PHE A C 1
ATOM 736 O O . PHE A 1 114 ? -2.939 34.708 14.043 1.00 11.86 165 PHE A O 1
ATOM 744 N N . GLU A 1 115 ? -2.192 34.120 16.071 1.00 11.85 166 GLU A N 1
ATOM 745 C CA . GLU A 1 115 ? -1.974 35.505 16.444 1.00 13.01 166 GLU A CA 1
ATOM 746 C C . GLU A 1 115 ? -0.842 36.157 15.634 1.00 13.19 166 GLU A C 1
ATOM 747 O O . GLU A 1 115 ? -0.927 37.364 15.379 1.00 16.15 166 GLU A O 1
ATOM 753 N N . THR A 1 116 ? 0.216 35.437 15.324 1.00 12.78 167 THR A N 1
ATOM 754 C CA . THR A 1 116 ? 1.380 36.001 14.659 1.00 13.35 167 THR A CA 1
ATOM 755 C C . THR A 1 116 ? 1.743 35.128 13.468 1.00 12.96 167 THR A C 1
ATOM 756 O O . THR A 1 116 ? 1.429 33.948 13.377 1.00 12.69 167 THR A O 1
ATOM 760 N N . VAL A 1 117 ? 2.511 35.746 12.540 1.00 13.22 168 VAL A N 1
ATOM 761 C CA . VAL A 1 117 ? 3.022 35.006 11.368 1.00 13.39 168 VAL A CA 1
ATOM 762 C C . VAL A 1 117 ? 3.915 33.846 11.812 1.00 13.36 168 VAL A C 1
ATOM 763 O O . VAL A 1 117 ? 3.797 32.725 11.330 1.00 13.28 168 VAL A O 1
ATOM 767 N N . LYS A 1 118 ? 4.769 34.105 12.788 1.00 13.90 169 LYS A N 1
ATOM 768 C CA . LYS A 1 118 ? 5.640 33.046 13.309 1.00 14.90 169 LYS A CA 1
ATOM 769 C C . LYS A 1 118 ? 4.845 31.893 13.902 1.00 13.33 169 LYS A C 1
ATOM 770 O O . LYS A 1 118 ? 5.207 30.736 13.769 1.00 14.25 169 LYS A O 1
ATOM 776 N N . ASP A 1 119 ? 3.700 32.188 14.546 1.00 13.21 170 ASP A N 1
ATOM 777 C CA . ASP A 1 119 ? 2.856 31.153 15.050 1.00 13.71 170 ASP A CA 1
ATOM 778 C C . ASP A 1 119 ? 2.322 30.279 13.915 1.00 12.26 170 ASP A C 1
ATOM 779 O O . ASP A 1 119 ? 2.220 29.073 14.031 1.00 13.13 170 ASP A O 1
ATOM 784 N N . VAL A 1 120 ? 1.931 30.899 12.804 1.00 12.07 171 VAL A N 1
ATOM 785 C CA . VAL A 1 120 ? 1.514 30.085 11.656 1.00 12.03 171 VAL A CA 1
ATOM 786 C C . VAL A 1 120 ? 2.675 29.154 11.213 1.00 12.55 171 VAL A C 1
ATOM 787 O O . VAL A 1 120 ? 2.500 27.966 10.989 1.00 13.97 171 VAL A O 1
ATOM 791 N N . TYR A 1 121 ? 3.852 29.743 11.073 1.00 12.35 172 TYR A N 1
ATOM 792 C CA . TYR A 1 121 ? 4.999 28.974 10.598 1.00 12.75 172 TYR A CA 1
ATOM 793 C C . TYR A 1 121 ? 5.317 27.820 11.541 1.00 13.14 172 TYR A C 1
ATOM 794 O O . TYR A 1 121 ? 5.642 26.715 11.088 1.00 15.50 172 TYR A O 1
ATOM 803 N N . ASN A 1 122 ? 5.237 28.079 12.845 1.00 13.08 173 ASN A N 1
ATOM 804 C CA . ASN A 1 122 ? 5.700 27.112 13.839 1.00 14.97 173 ASN A CA 1
ATOM 805 C C . ASN A 1 122 ? 4.634 26.169 14.312 1.00 15.14 173 ASN A C 1
ATOM 806 O O . ASN A 1 122 ? 4.933 25.038 14.608 1.00 22.77 173 ASN A O 1
ATOM 811 N N . GLU A 1 123 ? 3.430 26.647 14.458 1.00 14.36 174 GLU A N 1
ATOM 812 C CA . GLU A 1 123 ? 2.373 25.821 15.022 1.00 15.10 174 GLU A CA 1
ATOM 813 C C . GLU A 1 123 ? 1.520 25.141 14.002 1.00 16.78 174 GLU A C 1
ATOM 814 O O . GLU A 1 123 ? 0.799 24.207 14.361 1.00 20.71 174 GLU A O 1
ATOM 820 N N . TRP A 1 124 ? 1.562 25.568 12.756 1.00 15.00 175 TRP A N 1
ATOM 821 C CA . TRP A 1 124 ? 0.877 24.866 11.744 1.00 16.08 175 TRP A CA 1
ATOM 822 C C . TRP A 1 124 ? 1.829 24.331 10.727 1.00 16.78 175 TRP A C 1
ATOM 823 O O . TRP A 1 124 ? 1.694 23.210 10.255 1.00 18.50 175 TRP A O 1
ATOM 834 N N . GLY A 1 125 ? 2.886 25.041 10.364 1.00 16.48 176 GLY A N 1
ATOM 835 C CA . GLY A 1 125 ? 3.761 24.653 9.283 1.00 16.18 176 GLY A CA 1
ATOM 836 C C . GLY A 1 125 ? 4.851 23.696 9.589 1.00 15.73 176 GLY A C 1
ATOM 837 O O . GLY A 1 125 ? 5.380 23.055 8.709 1.00 23.22 176 GLY A O 1
ATOM 838 N N . LYS A 1 126 ? 5.247 23.549 10.825 1.00 14.40 177 LYS A N 1
ATOM 839 C CA . LYS A 1 126 ? 6.302 22.668 11.199 1.00 13.20 177 LYS A CA 1
ATOM 840 C C . LYS A 1 126 ? 5.959 21.272 10.901 1.00 16.00 177 LYS A C 1
ATOM 841 O O . LYS A 1 126 ? 4.838 20.800 11.262 1.00 20.11 177 LYS A O 1
ATOM 847 N N . LYS A 1 127 ? 6.836 20.561 10.295 1.00 15.78 178 LYS A N 1
ATOM 848 C CA . LYS A 1 127 ? 6.596 19.158 9.818 1.00 17.67 178 LYS A CA 1
ATOM 849 C C . LYS A 1 127 ? 7.866 18.379 10.145 1.00 16.53 178 LYS A C 1
ATOM 850 O O . LYS A 1 127 ? 8.953 18.850 9.823 1.00 17.32 178 LYS A O 1
ATOM 856 N N . THR A 1 128 ? 7.710 17.197 10.698 1.00 15.64 179 THR A N 1
ATOM 857 C CA . THR A 1 128 ? 8.820 16.309 10.874 1.00 16.23 179 THR A CA 1
ATOM 858 C C . THR A 1 128 ? 8.932 15.385 9.674 1.00 16.45 179 THR A C 1
ATOM 859 O O . THR A 1 128 ? 7.924 14.785 9.264 1.00 20.40 179 THR A O 1
ATOM 863 N N . LEU A 1 129 ? 10.101 15.278 9.085 1.00 14.39 180 LEU A N 1
ATOM 864 C CA . LEU A 1 129 ? 10.252 14.477 7.926 1.00 15.66 180 LEU A CA 1
ATOM 865 C C . LEU A 1 129 ? 11.697 14.068 7.741 1.00 15.36 180 LEU A C 1
ATOM 866 O O . LEU A 1 129 ? 12.588 14.657 8.313 1.00 15.49 180 LEU A O 1
ATOM 871 N N . ASP A 1 130 ? 11.900 13.041 6.934 1.00 16.51 181 ASP A N 1
ATOM 872 C CA . ASP A 1 130 ? 13.234 12.679 6.496 1.00 15.63 181 ASP A CA 1
ATOM 873 C C . ASP A 1 130 ? 13.714 13.495 5.336 1.00 15.99 181 ASP A C 1
ATOM 874 O O . ASP A 1 130 ? 12.972 13.696 4.376 1.00 17.89 181 ASP A O 1
ATOM 879 N N . VAL A 1 131 ? 14.947 13.966 5.430 1.00 14.55 182 VAL A N 1
ATOM 880 C CA . VAL A 1 131 ? 15.656 14.602 4.310 1.00 13.68 182 VAL A CA 1
ATOM 881 C C . VAL A 1 131 ? 16.880 13.792 3.960 1.00 14.10 182 VAL A C 1
ATOM 882 O O . VAL A 1 131 ? 17.400 13.084 4.804 1.00 15.91 182 VAL A O 1
ATOM 886 N N . TYR A 1 132 ? 17.313 13.932 2.717 1.00 13.67 183 TYR A N 1
ATOM 887 C CA . TYR A 1 132 ? 18.437 13.143 2.256 1.00 13.71 183 TYR A CA 1
ATOM 888 C C . TYR A 1 132 ? 19.663 14.021 2.142 1.00 13.81 183 TYR A C 1
ATOM 889 O O . TYR A 1 132 ? 19.591 15.127 1.608 1.00 16.08 183 TYR A O 1
ATOM 898 N N . VAL A 1 133 ? 20.780 13.516 2.645 1.00 14.75 184 VAL A N 1
ATOM 899 C CA . VAL A 1 133 ? 22.018 14.264 2.712 1.00 15.96 184 VAL A CA 1
ATOM 900 C C . VAL A 1 133 ? 22.860 13.855 1.508 1.00 16.02 184 VAL A C 1
ATOM 901 O O . VAL A 1 133 ? 23.419 12.773 1.425 1.00 19.10 184 VAL A O 1
ATOM 905 N N . ILE A 1 134 ? 22.896 14.724 0.508 1.00 17.05 185 ILE A N 1
ATOM 906 C CA A ILE A 1 134 ? 23.524 14.451 -0.753 0.50 17.78 185 ILE A CA 1
ATOM 907 C CA B ILE A 1 134 ? 23.544 14.447 -0.746 0.50 17.90 185 ILE A CA 1
ATOM 908 C C . ILE A 1 134 ? 25.044 14.707 -0.689 1.00 20.10 185 ILE A C 1
ATOM 909 O O . ILE A 1 134 ? 25.836 13.897 -1.187 1.00 22.21 185 ILE A O 1
ATOM 918 N N . LYS A 1 135 ? 25.446 15.791 -0.061 1.00 17.34 186 LYS A N 1
ATOM 919 C CA . LYS A 1 135 ? 26.834 16.158 0.038 1.00 21.14 186 LYS A CA 1
ATOM 920 C C . LYS A 1 135 ? 27.030 17.003 1.267 1.00 18.41 186 LYS A C 1
ATOM 921 O O . LYS A 1 135 ? 26.363 17.986 1.405 1.00 19.54 186 LYS A O 1
ATOM 927 N N . LYS A 1 136 ? 27.991 16.682 2.100 1.00 21.16 187 LYS A N 1
ATOM 928 C CA . LYS A 1 136 ? 28.332 17.542 3.217 1.00 23.32 187 LYS A CA 1
ATOM 929 C C . LYS A 1 136 ? 29.083 18.774 2.794 1.00 20.07 187 LYS A C 1
ATOM 930 O O . LYS A 1 136 ? 30.025 18.653 2.050 1.00 23.80 187 LYS A O 1
ATOM 936 N N . GLY A 1 137 ? 28.715 19.919 3.319 1.00 20.32 188 GLY A N 1
ATOM 937 C CA . GLY A 1 137 ? 29.371 21.149 2.967 1.00 21.57 188 GLY A CA 1
ATOM 938 C C . GLY A 1 137 ? 30.710 21.333 3.646 1.00 23.84 188 GLY A C 1
ATOM 939 O O . GLY A 1 137 ? 31.002 20.637 4.630 1.00 23.93 188 GLY A O 1
ATOM 940 N N . THR A 1 138 ? 31.489 22.292 3.103 1.00 24.97 189 THR A N 1
ATOM 941 C CA . THR A 1 138 ? 32.798 22.686 3.616 1.00 28.83 189 THR A CA 1
ATOM 942 C C . THR A 1 138 ? 32.781 23.857 4.576 1.00 25.09 189 THR A C 1
ATOM 943 O O . THR A 1 138 ? 33.843 24.170 5.149 1.00 29.62 189 THR A O 1
ATOM 947 N N . GLY A 1 139 ? 31.622 24.481 4.766 1.00 20.48 190 GLY A N 1
ATOM 948 C CA . GLY A 1 139 ? 31.517 25.646 5.525 1.00 19.38 190 GLY A CA 1
ATOM 949 C C . GLY A 1 139 ? 31.373 26.931 4.776 1.00 19.96 190 GLY A C 1
ATOM 950 O O . GLY A 1 139 ? 31.112 27.994 5.411 1.00 21.87 190 GLY A O 1
ATOM 951 N N . LYS A 1 140 ? 31.509 26.906 3.457 1.00 22.01 191 LYS A N 1
ATOM 952 C CA . LYS A 1 140 ? 31.351 28.082 2.642 1.00 23.37 191 LYS A CA 1
ATOM 953 C C . LYS A 1 140 ? 30.566 27.707 1.365 1.00 23.92 191 LYS A C 1
ATOM 954 O O . LYS A 1 140 ? 30.539 26.553 0.950 1.00 27.28 191 LYS A O 1
ATOM 960 N N . ILE A 1 141 ? 29.898 28.705 0.786 1.00 21.90 192 ILE A N 1
ATOM 961 C CA . ILE A 1 141 ? 29.166 28.552 -0.471 1.00 21.94 192 ILE A CA 1
ATOM 962 C C . ILE A 1 141 ? 29.214 29.908 -1.128 1.00 23.31 192 ILE A C 1
ATOM 963 O O . ILE A 1 141 ? 28.946 30.881 -0.455 1.00 24.65 192 ILE A O 1
ATOM 968 N N . THR A 1 142 ? 29.471 29.967 -2.429 1.00 22.45 193 THR A N 1
ATOM 969 C CA . THR A 1 142 ? 29.484 31.217 -3.164 1.00 21.99 193 THR A CA 1
ATOM 970 C C . THR A 1 142 ? 28.310 31.283 -4.165 1.00 20.46 193 THR A C 1
ATOM 971 O O . THR A 1 142 ? 27.726 30.274 -4.514 1.00 21.00 193 THR A O 1
ATOM 975 N N . GLU A 1 143 ? 28.028 32.508 -4.644 1.00 20.57 194 GLU A N 1
ATOM 976 C CA . GLU A 1 143 ? 27.039 32.733 -5.688 1.00 20.77 194 GLU A CA 1
ATOM 977 C C . GLU A 1 143 ? 27.335 31.873 -6.907 1.00 19.86 194 GLU A C 1
ATOM 978 O O . GLU A 1 143 ? 26.443 31.244 -7.493 1.00 21.90 194 GLU A O 1
ATOM 984 N N . ASP A 1 144 ? 28.601 31.871 -7.336 1.00 22.45 195 ASP A N 1
ATOM 985 C CA . ASP A 1 144 ? 28.988 31.118 -8.497 1.00 23.52 195 ASP A CA 1
ATOM 986 C C . ASP A 1 144 ? 28.716 29.624 -8.342 1.00 21.72 195 ASP A C 1
ATOM 987 O O . ASP A 1 144 ? 28.261 28.946 -9.249 1.00 23.30 195 ASP A O 1
ATOM 992 N N . GLU A 1 145 ? 28.989 29.079 -7.154 1.00 21.42 196 GLU A N 1
ATOM 993 C CA . GLU A 1 145 ? 28.745 27.672 -6.916 1.00 21.33 196 GLU A CA 1
ATOM 994 C C . GLU A 1 145 ? 27.250 27.364 -6.909 1.00 18.77 196 GLU A C 1
ATOM 995 O O . GLU A 1 145 ? 26.827 26.346 -7.483 1.00 19.77 196 GLU A O 1
ATOM 1001 N N . LEU A 1 146 ? 26.449 28.254 -6.308 1.00 18.30 197 LEU A N 1
ATOM 1002 C CA . LEU A 1 146 ? 24.998 28.053 -6.339 1.00 18.51 197 LEU A CA 1
ATOM 1003 C C . LEU A 1 146 ? 24.390 28.121 -7.737 1.00 18.15 197 LEU A C 1
ATOM 1004 O O . LEU A 1 146 ? 23.550 27.322 -8.123 1.00 18.23 197 LEU A O 1
ATOM 1009 N N . GLU A 1 147 ? 24.932 29.035 -8.537 1.00 19.20 198 GLU A N 1
ATOM 1010 C CA . GLU A 1 147 ? 24.525 29.163 -9.940 1.00 21.02 198 GLU A CA 1
ATOM 1011 C C . GLU A 1 147 ? 24.914 27.912 -10.700 1.00 20.43 198 GLU A C 1
ATOM 1012 O O . GLU A 1 147 ? 24.115 27.394 -11.438 1.00 22.26 198 GLU A O 1
ATOM 1018 N N . LYS A 1 148 ? 26.139 27.412 -10.512 1.00 21.37 199 LYS A N 1
ATOM 1019 C CA . LYS A 1 148 ? 26.523 26.218 -11.210 1.00 21.75 199 LYS A CA 1
ATOM 1020 C C . LYS A 1 148 ? 25.615 24.999 -10.861 1.00 19.47 199 LYS A C 1
ATOM 1021 O O . LYS A 1 148 ? 25.234 24.231 -11.727 1.00 20.91 199 LYS A O 1
ATOM 1027 N N . LEU A 1 149 ? 25.235 24.859 -9.580 1.00 20.18 200 LEU A N 1
ATOM 1028 C CA . LEU A 1 149 ? 24.313 23.807 -9.222 1.00 18.36 200 LEU A CA 1
ATOM 1029 C C . LEU A 1 149 ? 22.987 23.981 -9.926 1.00 17.22 200 LEU A C 1
ATOM 1030 O O . LEU A 1 149 ? 22.439 23.031 -10.523 1.00 18.06 200 LEU A O 1
ATOM 1035 N N . ASN A 1 150 ? 22.475 25.188 -9.962 1.00 16.37 201 ASN A N 1
ATOM 1036 C CA . ASN A 1 150 ? 21.228 25.452 -10.639 1.00 16.65 201 ASN A CA 1
ATOM 1037 C C . ASN A 1 150 ? 21.235 25.213 -12.146 1.00 18.42 201 ASN A C 1
ATOM 1038 O O . ASN A 1 150 ? 20.181 24.963 -12.714 1.00 18.95 201 ASN A O 1
ATOM 1043 N N . GLU A 1 151 ? 22.410 25.299 -12.749 1.00 18.43 202 GLU A N 1
ATOM 1044 C CA . GLU A 1 151 ? 22.571 25.040 -14.178 1.00 20.27 202 GLU A CA 1
ATOM 1045 C C . GLU A 1 151 ? 22.881 23.610 -14.511 1.00 21.06 202 GLU A C 1
ATOM 1046 O O . GLU A 1 151 ? 22.981 23.251 -15.719 1.00 22.16 202 GLU A O 1
ATOM 1052 N N . THR A 1 152 ? 22.958 22.709 -13.540 1.00 18.77 203 THR A N 1
ATOM 1053 C CA . THR A 1 152 ? 23.309 21.289 -13.788 1.00 20.61 203 THR A CA 1
ATOM 1054 C C . THR A 1 152 ? 22.517 20.772 -14.962 1.00 22.12 203 THR A C 1
ATOM 1055 O O . THR A 1 152 ? 21.295 20.709 -14.923 1.00 19.67 203 THR A O 1
ATOM 1059 N N . LYS A 1 153 ? 23.197 20.285 -15.989 1.00 22.02 204 LYS A N 1
ATOM 1060 C CA . LYS A 1 153 ? 22.473 19.968 -17.226 1.00 23.73 204 LYS A CA 1
ATOM 1061 C C . LYS A 1 153 ? 21.458 18.862 -17.149 1.00 24.43 204 LYS A C 1
ATOM 1062 O O . LYS A 1 153 ? 20.375 18.996 -17.647 1.00 23.94 204 LYS A O 1
ATOM 1068 N N . SER A 1 154 ? 21.834 17.807 -16.458 1.00 24.12 205 SER A N 1
ATOM 1069 C CA . SER A 1 154 ? 21.072 16.550 -16.287 1.00 25.50 205 SER A CA 1
ATOM 1070 C C . SER A 1 154 ? 19.860 16.835 -15.433 1.00 22.45 205 SER A C 1
ATOM 1071 O O . SER A 1 154 ? 18.964 16.015 -15.349 1.00 25.82 205 SER A O 1
ATOM 1074 N N . LEU A 1 155 ? 19.781 18.014 -14.755 1.00 22.25 206 LEU A N 1
ATOM 1075 C CA . LEU A 1 155 ? 18.652 18.276 -13.903 1.00 20.87 206 LEU A CA 1
ATOM 1076 C C . LEU A 1 155 ? 17.745 19.370 -14.424 1.00 20.39 206 LEU A C 1
ATOM 1077 O O . LEU A 1 155 ? 16.715 19.727 -13.845 1.00 20.09 206 LEU A O 1
ATOM 1082 N N . GLN A 1 156 ? 18.077 19.971 -15.583 1.00 19.83 207 GLN A N 1
ATOM 1083 C CA . GLN A 1 156 ? 17.270 21.033 -16.135 1.00 20.11 207 GLN A CA 1
ATOM 1084 C C . GLN A 1 156 ? 15.850 20.577 -16.445 1.00 21.87 207 GLN A C 1
ATOM 1085 O O . GLN A 1 156 ? 14.935 21.381 -16.316 1.00 23.68 207 GLN A O 1
ATOM 1091 N N . VAL A 1 157 ? 15.710 19.291 -16.765 1.00 22.66 208 VAL A N 1
ATOM 1092 C CA . VAL A 1 157 ? 14.382 18.705 -17.032 1.00 24.53 208 VAL A CA 1
ATOM 1093 C C . VAL A 1 157 ? 13.429 18.833 -15.820 1.00 26.29 208 VAL A C 1
ATOM 1094 O O . VAL A 1 157 ? 12.210 18.843 -16.015 1.00 32.41 208 VAL A O 1
ATOM 1098 N N . PHE A 1 158 ? 13.988 18.949 -14.606 1.00 23.25 209 PHE A N 1
ATOM 1099 C CA . PHE A 1 158 ? 13.157 19.103 -13.393 1.00 23.87 209 PHE A CA 1
ATOM 1100 C C . PHE A 1 158 ? 12.915 20.559 -13.011 1.00 24.18 209 PHE A C 1
ATOM 1101 O O . PHE A 1 158 ? 12.144 20.843 -12.105 1.00 25.58 209 PHE A O 1
ATOM 1109 N N . ARG A 1 159 ? 13.682 21.487 -13.559 1.00 22.71 210 ARG A N 1
ATOM 1110 C CA . ARG A 1 159 ? 13.837 22.814 -12.906 1.00 22.05 210 ARG A CA 1
ATOM 1111 C C . ARG A 1 159 ? 12.654 23.757 -12.916 1.00 24.44 210 ARG A C 1
ATOM 1112 O O . ARG A 1 159 ? 12.405 24.533 -11.992 1.00 25.15 210 ARG A O 1
ATOM 1120 N N . ASN A 1 160 ? 11.832 23.677 -13.950 1.00 30.36 211 ASN A N 1
ATOM 1121 C CA A ASN A 1 160 ? 10.736 24.646 -13.972 0.50 31.13 211 ASN A CA 1
ATOM 1122 C CA B ASN A 1 160 ? 10.634 24.537 -14.080 0.50 33.20 211 ASN A CA 1
ATOM 1123 C C . ASN A 1 160 ? 9.619 24.366 -12.969 1.00 35.81 211 ASN A C 1
ATOM 1124 O O . ASN A 1 160 ? 8.831 25.243 -12.711 1.00 46.74 211 ASN A O 1
ATOM 1133 N N . GLN A 1 161 ? 9.676 23.217 -12.293 1.00 29.92 212 GLN A N 1
ATOM 1134 C CA . GLN A 1 161 ? 8.782 22.944 -11.197 1.00 34.10 212 GLN A CA 1
ATOM 1135 C C . GLN A 1 161 ? 9.143 23.743 -9.929 1.00 32.63 212 GLN A C 1
ATOM 1136 O O . GLN A 1 161 ? 8.409 23.732 -8.956 1.00 40.06 212 GLN A O 1
ATOM 1142 N N . TYR A 1 162 ? 10.322 24.351 -9.923 1.00 23.34 213 TYR A N 1
ATOM 1143 C CA . TYR A 1 162 ? 10.874 25.079 -8.718 1.00 21.72 213 TYR A CA 1
ATOM 1144 C C . TYR A 1 162 ? 11.028 26.548 -8.890 1.00 25.50 213 TYR A C 1
ATOM 1145 O O . TYR A 1 162 ? 10.998 27.288 -7.941 1.00 28.41 213 TYR A O 1
ATOM 1154 N N . LYS A 1 163 ? 11.200 27.000 -10.126 1.00 31.02 214 LYS A N 1
ATOM 1155 C CA . LYS A 1 163 ? 11.159 28.459 -10.313 1.00 37.02 214 LYS A CA 1
ATOM 1156 C C . LYS A 1 163 ? 9.830 29.153 -10.287 1.00 30.90 214 LYS A C 1
ATOM 1157 O O . LYS A 1 163 ? 8.914 28.694 -10.910 1.00 55.22 214 LYS A O 1
ATOM 1163 N N . THR A 1 164 ? 9.835 30.333 -9.660 1.00 35.46 215 THR A N 1
ATOM 1164 C CA . THR A 1 164 ? 8.609 31.074 -9.410 1.00 41.94 215 THR A CA 1
ATOM 1165 C C . THR A 1 164 ? 8.228 31.813 -10.727 1.00 62.11 215 THR A C 1
ATOM 1166 O O . THR A 1 164 ? 7.058 31.843 -11.127 1.00 94.92 215 THR A O 1
ATOM 1170 N N . VAL A 1 165 ? 9.227 32.299 -11.452 1.00 45.62 216 VAL A N 1
ATOM 1171 C CA . VAL A 1 165 ? 8.981 33.057 -12.650 1.00 44.62 216 VAL A CA 1
ATOM 1172 C C . VAL A 1 165 ? 8.849 32.066 -13.836 1.00 53.85 216 VAL A C 1
ATOM 1173 O O . VAL A 1 165 ? 9.707 31.199 -14.029 1.00 42.78 216 VAL A O 1
ATOM 1177 N N . LYS A 1 166 ? 7.745 32.205 -14.583 1.00 54.28 217 LYS A N 1
ATOM 1178 C CA . LYS A 1 166 ? 7.435 31.442 -15.833 1.00 49.41 217 LYS A CA 1
ATOM 1179 C C . LYS A 1 166 ? 8.519 31.668 -16.861 1.00 73.45 217 LYS A C 1
ATOM 1180 O O . LYS A 1 166 ? 9.077 32.757 -16.867 1.00 136.83 217 LYS A O 1
ATOM 1186 N N . LYS B 1 21 ? 8.761 12.815 -14.542 1.00 67.59 72 LYS B N 1
ATOM 1187 C CA . LYS B 1 21 ? 8.603 12.380 -13.105 1.00 50.28 72 LYS B CA 1
ATOM 1188 C C . LYS B 1 21 ? 8.853 13.553 -12.154 1.00 50.84 72 LYS B C 1
ATOM 1189 O O . LYS B 1 21 ? 9.662 14.467 -12.405 1.00 62.72 72 LYS B O 1
ATOM 1195 N N . PRO B 1 22 ? 8.146 13.534 -11.028 1.00 38.34 73 PRO B N 1
ATOM 1196 C CA . PRO B 1 22 ? 8.667 14.323 -9.960 1.00 34.29 73 PRO B CA 1
ATOM 1197 C C . PRO B 1 22 ? 10.103 13.867 -9.652 1.00 33.42 73 PRO B C 1
ATOM 1198 O O . PRO B 1 22 ? 10.419 12.711 -9.729 1.00 84.25 73 PRO B O 1
ATOM 1202 N N . LEU B 1 23 ? 10.912 14.812 -9.231 1.00 26.26 74 LEU B N 1
ATOM 1203 C CA . LEU B 1 23 ? 12.213 14.554 -8.748 1.00 26.44 74 LEU B CA 1
ATOM 1204 C C . LEU B 1 23 ? 12.202 13.484 -7.622 1.00 27.52 74 LEU B C 1
ATOM 1205 O O . LEU B 1 23 ? 13.124 12.700 -7.507 1.00 28.73 74 LEU B O 1
ATOM 1210 N N . GLU B 1 24 ? 11.133 13.477 -6.834 1.00 27.83 75 GLU B N 1
ATOM 1211 C CA . GLU B 1 24 ? 10.987 12.549 -5.696 1.00 30.99 75 GLU B CA 1
ATOM 1212 C C . GLU B 1 24 ? 11.044 11.128 -6.209 1.00 33.46 75 GLU B C 1
ATOM 1213 O O . GLU B 1 24 ? 11.456 10.258 -5.461 1.00 35.66 75 GLU B O 1
ATOM 1219 N N . GLU B 1 25 ? 10.584 10.905 -7.467 1.00 30.69 76 GLU B N 1
ATOM 1220 C CA . GLU B 1 25 ? 10.482 9.620 -8.119 1.00 32.34 76 GLU B CA 1
ATOM 1221 C C . GLU B 1 25 ? 11.636 9.307 -9.073 1.00 33.57 76 GLU B C 1
ATOM 1222 O O . GLU B 1 25 ? 11.779 8.178 -9.538 1.00 39.50 76 GLU B O 1
ATOM 1228 N N . ALA B 1 26 ? 12.490 10.267 -9.318 1.00 31.70 77 ALA B N 1
ATOM 1229 C CA . ALA B 1 26 ? 13.453 10.099 -10.359 1.00 31.07 77 ALA B CA 1
ATOM 1230 C C . ALA B 1 26 ? 14.719 9.330 -9.977 1.00 30.44 77 ALA B C 1
ATOM 1231 O O . ALA B 1 26 ? 15.439 8.857 -10.879 1.00 37.07 77 ALA B O 1
ATOM 1233 N N . PHE B 1 27 ? 14.993 9.246 -8.683 1.00 25.49 78 PHE B N 1
ATOM 1234 C CA . PHE B 1 27 ? 16.195 8.633 -8.163 1.00 26.89 78 PHE B CA 1
ATOM 1235 C C . PHE B 1 27 ? 15.841 7.827 -6.944 1.00 23.32 78 PHE B C 1
ATOM 1236 O O . PHE B 1 27 ? 14.841 8.115 -6.297 1.00 24.82 78 PHE B O 1
ATOM 1244 N N . ASP B 1 28 ? 16.683 6.847 -6.628 1.00 26.45 79 ASP B N 1
ATOM 1245 C CA . ASP B 1 28 ? 16.486 6.026 -5.432 1.00 24.78 79 ASP B CA 1
ATOM 1246 C C . ASP B 1 28 ? 17.162 6.806 -4.290 1.00 21.52 79 ASP B C 1
ATOM 1247 O O . ASP B 1 28 ? 18.280 6.517 -3.867 1.00 23.11 79 ASP B O 1
ATOM 1252 N N . TRP B 1 29 ? 16.435 7.792 -3.758 1.00 22.24 80 TRP B N 1
ATOM 1253 C CA . TRP B 1 29 ? 17.006 8.681 -2.763 1.00 20.87 80 TRP B CA 1
ATOM 1254 C C . TRP B 1 29 ? 17.453 7.943 -1.514 1.00 19.30 80 TRP B C 1
ATOM 1255 O O . TRP B 1 29 ? 18.356 8.394 -0.843 1.00 19.49 80 TRP B O 1
ATOM 1266 N N . ASP B 1 30 ? 16.810 6.816 -1.204 1.00 20.24 81 ASP B N 1
ATOM 1267 C CA . ASP B 1 30 ? 17.138 6.004 -0.024 1.00 23.19 81 ASP B CA 1
ATOM 1268 C C . ASP B 1 30 ? 18.471 5.342 -0.100 1.00 20.23 81 ASP B C 1
ATOM 1269 O O . ASP B 1 30 ? 18.898 4.774 0.899 1.00 22.67 81 ASP B O 1
ATOM 1274 N N . GLU B 1 31 ? 19.187 5.475 -1.173 1.00 17.98 82 GLU B N 1
ATOM 1275 C CA . GLU B 1 31 ? 20.570 5.132 -1.213 1.00 19.19 82 GLU B CA 1
ATOM 1276 C C . GLU B 1 31 ? 21.504 6.164 -0.470 1.00 17.46 82 GLU B C 1
ATOM 1277 O O . GLU B 1 31 ? 22.615 5.831 -0.107 1.00 19.17 82 GLU B O 1
ATOM 1283 N N . TYR B 1 32 ? 21.043 7.379 -0.300 1.00 17.00 83 TYR B N 1
ATOM 1284 C CA . TYR B 1 32 ? 21.756 8.430 0.409 1.00 16.26 83 TYR B CA 1
ATOM 1285 C C . TYR B 1 32 ? 21.461 8.332 1.907 1.00 15.48 83 TYR B C 1
ATOM 1286 O O . TYR B 1 32 ? 20.426 7.861 2.321 1.00 16.28 83 TYR B O 1
ATOM 1295 N N . PRO B 1 33 ? 22.355 8.917 2.688 1.00 15.62 84 PRO B N 1
ATOM 1296 C CA . PRO B 1 33 ? 22.062 9.075 4.102 1.00 16.38 84 PRO B CA 1
ATOM 1297 C C . PRO B 1 33 ? 20.848 9.955 4.298 1.00 15.63 84 PRO B C 1
ATOM 1298 O O . PRO B 1 33 ? 20.548 10.866 3.544 1.00 16.70 84 PRO B O 1
ATOM 1302 N N . VAL B 1 34 ? 20.185 9.689 5.391 1.00 15.97 85 VAL B N 1
ATOM 1303 C CA . VAL B 1 34 ? 18.963 10.361 5.755 1.00 15.99 85 VAL B CA 1
ATOM 1304 C C . VAL B 1 34 ? 19.075 10.957 7.156 1.00 16.23 85 VAL B C 1
ATOM 1305 O O . VAL B 1 34 ? 19.703 10.410 8.039 1.00 19.26 85 VAL B O 1
ATOM 1309 N N . GLN B 1 35 ? 18.395 12.077 7.324 1.00 14.16 86 GLN B N 1
ATOM 1310 C CA . GLN B 1 35 ? 18.298 12.692 8.637 1.00 13.90 86 GLN B CA 1
ATOM 1311 C C . GLN B 1 35 ? 16.828 13.115 8.872 1.00 13.39 86 GLN B C 1
ATOM 1312 O O . GLN B 1 35 ? 16.285 13.867 8.086 1.00 14.77 86 GLN B O 1
ATOM 1318 N N . ARG B 1 36 ? 16.265 12.674 10.006 1.00 14.41 87 ARG B N 1
ATOM 1319 C CA . ARG B 1 36 ? 14.979 13.196 10.399 1.00 14.11 87 ARG B CA 1
ATOM 1320 C C . ARG B 1 36 ? 15.146 14.599 10.956 1.00 13.84 87 ARG B C 1
ATOM 1321 O O . ARG B 1 36 ? 15.999 14.847 11.818 1.00 14.61 87 ARG B O 1
ATOM 1329 N N . VAL B 1 37 ? 14.359 15.512 10.455 1.00 13.19 88 VAL B N 1
ATOM 1330 C CA . VAL B 1 37 ? 14.372 16.921 10.857 1.00 13.03 88 VAL B CA 1
ATOM 1331 C C . VAL B 1 37 ? 12.962 17.425 11.041 1.00 12.86 88 VAL B C 1
ATOM 1332 O O . VAL B 1 37 ? 12.004 16.840 10.592 1.00 14.77 88 VAL B O 1
ATOM 1336 N N . THR B 1 38 ? 12.885 18.569 11.725 1.00 13.47 89 THR B N 1
ATOM 1337 C CA A THR B 1 38 ? 11.647 19.351 11.762 0.50 12.53 89 THR B CA 1
ATOM 1338 C CA B THR B 1 38 ? 11.624 19.372 11.751 0.50 13.54 89 THR B CA 1
ATOM 1339 C C . THR B 1 38 ? 11.882 20.593 10.895 1.00 12.61 89 THR B C 1
ATOM 1340 O O . THR B 1 38 ? 12.831 21.321 11.124 1.00 15.31 89 THR B O 1
ATOM 1347 N N . ALA B 1 39 ? 11.022 20.829 9.950 1.00 12.46 90 ALA B N 1
ATOM 1348 C CA . ALA B 1 39 ? 11.205 21.888 8.957 1.00 12.47 90 ALA B CA 1
ATOM 1349 C C . ALA B 1 39 ? 9.999 22.817 8.921 1.00 11.60 90 ALA B C 1
ATOM 1350 O O . ALA B 1 39 ? 8.854 22.366 8.976 1.00 13.77 90 ALA B O 1
ATOM 1352 N N . THR B 1 40 ? 10.295 24.091 8.796 1.00 12.33 91 THR B N 1
ATOM 1353 C CA . THR B 1 40 ? 9.373 25.195 8.601 1.00 15.13 91 THR B CA 1
ATOM 1354 C C . THR B 1 40 ? 9.797 25.966 7.378 1.00 11.80 91 THR B C 1
ATOM 1355 O O . THR B 1 40 ? 10.883 25.762 6.861 1.00 13.02 91 THR B O 1
ATOM 1359 N N . GLY B 1 41 ? 8.937 26.910 6.959 1.00 12.44 92 GLY B N 1
ATOM 1360 C CA . GLY B 1 41 ? 9.316 27.845 5.932 1.00 11.51 92 GLY B CA 1
ATOM 1361 C C . GLY B 1 41 ? 9.649 29.210 6.483 1.00 12.17 92 GLY B C 1
ATOM 1362 O O . GLY B 1 41 ? 9.209 29.565 7.588 1.00 14.48 92 GLY B O 1
ATOM 1363 N N . TYR B 1 42 ? 10.447 29.984 5.734 1.00 11.60 93 TYR B N 1
ATOM 1364 C CA . TYR B 1 42 ? 10.758 31.349 6.071 1.00 12.65 93 TYR B CA 1
ATOM 1365 C C . TYR B 1 42 ? 10.854 32.163 4.782 1.00 11.55 93 TYR B C 1
ATOM 1366 O O . TYR B 1 42 ? 10.910 31.606 3.719 1.00 12.58 93 TYR B O 1
ATOM 1375 N N . THR B 1 43 ? 10.843 33.496 4.982 1.00 11.80 94 THR B N 1
ATOM 1376 C CA . THR B 1 43 ? 11.079 34.411 3.854 1.00 12.15 94 THR B CA 1
ATOM 1377 C C . THR B 1 43 ? 12.213 35.366 4.231 1.00 12.28 94 THR B C 1
ATOM 1378 O O . THR B 1 43 ? 12.689 35.363 5.363 1.00 13.31 94 THR B O 1
ATOM 1382 N N . ALA B 1 44 ? 12.576 36.232 3.305 1.00 13.06 95 ALA B N 1
ATOM 1383 C CA . ALA B 1 44 ? 13.554 37.280 3.642 1.00 13.69 95 ALA B CA 1
ATOM 1384 C C . ALA B 1 44 ? 12.990 38.374 4.518 1.00 14.39 95 ALA B C 1
ATOM 1385 O O . ALA B 1 44 ? 13.766 39.207 5.024 1.00 15.72 95 ALA B O 1
ATOM 1387 N N . GLY B 1 45 ? 11.679 38.426 4.650 1.00 15.00 96 GLY B N 1
ATOM 1388 C CA . GLY B 1 45 ? 11.062 39.534 5.318 1.00 17.92 96 GLY B CA 1
ATOM 1389 C C . GLY B 1 45 ? 11.269 39.630 6.807 1.00 17.05 96 GLY B C 1
ATOM 1390 O O . GLY B 1 45 ? 11.739 38.712 7.455 1.00 17.71 96 GLY B O 1
ATOM 1391 N N . ALA B 1 46 ? 10.790 40.746 7.344 1.00 19.95 97 ALA B N 1
ATOM 1392 C CA . ALA B 1 46 ? 11.123 41.116 8.726 1.00 21.45 97 ALA B CA 1
ATOM 1393 C C . ALA B 1 46 ? 10.602 40.077 9.764 1.00 21.90 97 ALA B C 1
ATOM 1394 O O . ALA B 1 46 ? 11.224 39.932 10.797 1.00 25.34 97 ALA B O 1
ATOM 1396 N N . GLU B 1 47 ? 9.468 39.447 9.472 1.00 22.87 98 GLU B N 1
ATOM 1397 C CA . GLU B 1 47 ? 8.892 38.469 10.389 1.00 26.49 98 GLU B CA 1
ATOM 1398 C C . GLU B 1 47 ? 9.908 37.314 10.615 1.00 22.51 98 GLU B C 1
ATOM 1399 O O . GLU B 1 47 ? 9.832 36.651 11.634 1.00 25.15 98 GLU B O 1
ATOM 1405 N N . SER B 1 48 ? 10.742 37.025 9.615 1.00 18.19 99 SER B N 1
ATOM 1406 C CA . SER B 1 48 ? 11.737 35.953 9.675 1.00 17.52 99 SER B CA 1
ATOM 1407 C C . SER B 1 48 ? 13.103 36.455 10.104 1.00 17.70 99 SER B C 1
ATOM 1408 O O . SER B 1 48 ? 13.863 35.763 10.745 1.00 21.19 99 SER B O 1
ATOM 1411 N N . THR B 1 49 ? 13.502 37.591 9.545 1.00 17.70 100 THR B N 1
ATOM 1412 C CA . THR B 1 49 ? 14.880 38.025 9.565 1.00 18.26 100 THR B CA 1
ATOM 1413 C C . THR B 1 49 ? 15.193 39.263 10.322 1.00 20.45 100 THR B C 1
ATOM 1414 O O . THR B 1 49 ? 16.389 39.591 10.530 1.00 24.37 100 THR B O 1
ATOM 1418 N N . GLY B 1 50 ? 14.163 40.020 10.668 1.00 20.94 101 GLY B N 1
ATOM 1419 C CA . GLY B 1 50 ? 14.330 41.328 11.240 1.00 26.47 101 GLY B CA 1
ATOM 1420 C C . GLY B 1 50 ? 14.689 42.433 10.290 1.00 26.62 101 GLY B C 1
ATOM 1421 O O . GLY B 1 50 ? 14.875 43.566 10.761 1.00 29.47 101 GLY B O 1
ATOM 1422 N N . LYS B 1 51 ? 14.848 42.153 9.001 1.00 22.35 102 LYS B N 1
ATOM 1423 C CA . LYS B 1 51 ? 15.288 43.134 7.999 1.00 22.51 102 LYS B CA 1
ATOM 1424 C C . LYS B 1 51 ? 14.137 43.501 7.090 1.00 22.74 102 LYS B C 1
ATOM 1425 O O . LYS B 1 51 ? 13.211 42.748 6.839 1.00 22.40 102 LYS B O 1
ATOM 1431 N N . ASN B 1 52 ? 14.307 44.706 6.534 1.00 25.39 103 ASN B N 1
ATOM 1432 C CA . ASN B 1 52 ? 13.387 45.261 5.550 1.00 26.89 103 ASN B CA 1
ATOM 1433 C C . ASN B 1 52 ? 14.071 45.614 4.266 1.00 22.07 103 ASN B C 1
ATOM 1434 O O . ASN B 1 52 ? 15.305 45.836 4.266 1.00 22.04 103 ASN B O 1
ATOM 1439 N N . PRO B 1 53 ? 13.279 45.619 3.161 1.00 22.26 104 PRO B N 1
ATOM 1440 C CA . PRO B 1 53 ? 13.864 46.030 1.909 1.00 20.71 104 PRO B CA 1
ATOM 1441 C C . PRO B 1 53 ? 14.521 47.380 2.114 1.00 25.64 104 PRO B C 1
ATOM 1442 O O . PRO B 1 53 ? 13.992 48.260 2.784 1.00 29.80 104 PRO B O 1
ATOM 1446 N N . GLY B 1 54 ? 15.615 47.548 1.497 1.00 24.06 105 GLY B N 1
ATOM 1447 C CA . GLY B 1 54 ? 16.400 48.821 1.690 1.00 23.21 105 GLY B CA 1
ATOM 1448 C C . GLY B 1 54 ? 17.597 48.601 2.570 1.00 20.83 105 GLY B C 1
ATOM 1449 O O . GLY B 1 54 ? 18.591 49.219 2.441 1.00 23.00 105 GLY B O 1
ATOM 1450 N N . ASP B 1 55 ? 17.484 47.641 3.538 1.00 20.01 106 ASP B N 1
ATOM 1451 C CA A ASP B 1 55 ? 18.585 47.292 4.449 0.50 20.81 106 ASP B CA 1
ATOM 1452 C CA B ASP B 1 55 ? 18.586 47.330 4.385 0.50 23.18 106 ASP B CA 1
ATOM 1453 C C . ASP B 1 55 ? 19.672 46.660 3.580 1.00 20.74 106 ASP B C 1
ATOM 1454 O O . ASP B 1 55 ? 19.410 45.816 2.723 1.00 20.34 106 ASP B O 1
ATOM 1463 N N . PRO B 1 56 ? 20.919 46.983 3.893 1.00 28.14 107 PRO B N 1
ATOM 1464 C CA . PRO B 1 56 ? 22.019 46.450 3.072 1.00 29.05 107 PRO B CA 1
ATOM 1465 C C . PRO B 1 56 ? 22.103 44.912 3.013 1.00 23.66 107 PRO B C 1
ATOM 1466 O O . PRO B 1 56 ? 22.523 44.326 2.003 1.00 25.60 107 PRO B O 1
ATOM 1470 N N . LEU B 1 57 ? 21.727 44.300 4.107 1.00 21.52 108 LEU B N 1
ATOM 1471 C CA . LEU B 1 57 ? 21.790 42.842 4.181 1.00 20.52 108 LEU B CA 1
ATOM 1472 C C . LEU B 1 57 ? 20.469 42.175 3.896 1.00 17.98 108 LEU B C 1
ATOM 1473 O O . LEU B 1 57 ? 20.324 40.957 4.033 1.00 18.42 108 LEU B O 1
ATOM 1478 N N . TYR B 1 58 ? 19.462 42.929 3.478 1.00 17.49 109 TYR B N 1
ATOM 1479 C CA . TYR B 1 58 ? 18.197 42.328 3.135 1.00 16.99 109 TYR B CA 1
ATOM 1480 C C . TYR B 1 58 ? 18.377 41.261 2.032 1.00 17.34 109 TYR B C 1
ATOM 1481 O O . TYR B 1 58 ? 19.015 41.506 1.029 1.00 18.03 109 TYR B O 1
ATOM 1490 N N . GLY B 1 59 ? 17.816 40.082 2.236 1.00 15.32 110 GLY B N 1
ATOM 1491 C CA . GLY B 1 59 ? 17.862 39.052 1.255 1.00 16.14 110 GLY B CA 1
ATOM 1492 C C . GLY B 1 59 ? 19.154 38.221 1.276 1.00 16.30 110 GLY B C 1
ATOM 1493 O O . GLY B 1 59 ? 19.263 37.295 0.493 1.00 18.71 110 GLY B O 1
ATOM 1494 N N . LEU B 1 60 ? 20.114 38.606 2.141 1.00 15.55 111 LEU B N 1
ATOM 1495 C CA . LEU B 1 60 ? 21.385 37.913 2.208 1.00 16.50 111 LEU B CA 1
ATOM 1496 C C . LEU B 1 60 ? 21.386 36.935 3.305 1.00 16.01 111 LEU B C 1
ATOM 1497 O O . LEU B 1 60 ? 21.013 37.249 4.445 1.00 18.29 111 LEU B O 1
ATOM 1502 N N . THR B 1 61 ? 21.754 35.713 3.037 1.00 15.85 112 THR B N 1
ATOM 1503 C CA . THR B 1 61 ? 21.885 34.665 4.028 1.00 15.00 112 THR B CA 1
ATOM 1504 C C . THR B 1 61 ? 23.177 34.794 4.831 1.00 16.27 112 THR B C 1
ATOM 1505 O O . THR B 1 61 ? 24.106 35.532 4.435 1.00 17.82 112 THR B O 1
ATOM 1509 N N . TYR B 1 62 ? 23.307 33.970 5.913 1.00 15.76 113 TYR B N 1
ATOM 1510 C CA . TYR B 1 62 ? 24.509 33.913 6.698 1.00 16.95 113 TYR B CA 1
ATOM 1511 C C . TYR B 1 62 ? 25.766 33.704 5.892 1.00 16.86 113 TYR B C 1
ATOM 1512 O O . TYR B 1 62 ? 26.800 34.283 6.147 1.00 19.50 113 TYR B O 1
ATOM 1521 N N . SER B 1 63 ? 25.648 32.837 4.882 1.00 16.62 114 SER B N 1
ATOM 1522 C CA . SER B 1 63 ? 26.779 32.506 3.999 1.00 16.89 114 SER B CA 1
ATOM 1523 C C . SER B 1 63 ? 27.227 33.646 3.093 1.00 18.04 114 SER B C 1
ATOM 1524 O O . SER B 1 63 ? 28.274 33.540 2.471 1.00 19.81 114 SER B O 1
ATOM 1527 N N . GLY B 1 64 ? 26.392 34.653 2.931 1.00 18.71 115 GLY B N 1
ATOM 1528 C CA . GLY B 1 64 ? 26.610 35.736 2.017 1.00 19.07 115 GLY B CA 1
ATOM 1529 C C . GLY B 1 64 ? 25.831 35.634 0.718 1.00 19.84 115 GLY B C 1
ATOM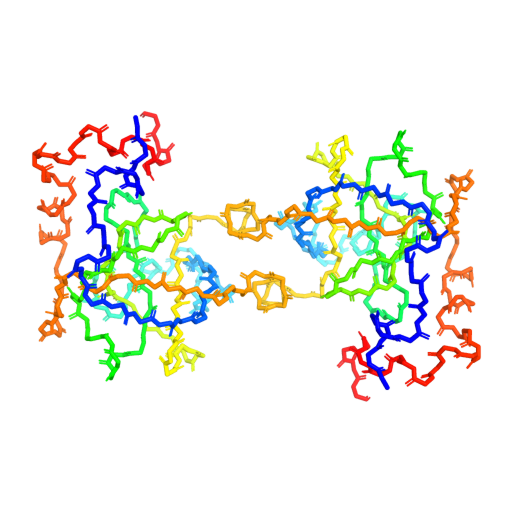 1530 O O . GLY B 1 64 ? 25.715 36.627 -0.001 1.00 22.56 115 GLY B O 1
ATOM 1531 N N . VAL B 1 65 ? 25.327 34.450 0.341 1.00 17.24 116 VAL B N 1
ATOM 1532 C CA . VAL B 1 65 ? 24.570 34.313 -0.900 1.00 16.45 116 VAL B CA 1
ATOM 1533 C C . VAL B 1 65 ? 23.177 34.884 -0.664 1.00 15.14 116 VAL B C 1
ATOM 1534 O O . VAL B 1 65 ? 22.597 34.753 0.418 1.00 16.77 116 VAL B O 1
ATOM 1538 N N . LYS B 1 66 ? 22.594 35.374 -1.736 1.00 15.48 117 LYS B N 1
ATOM 1539 C CA . LYS B 1 66 ? 21.213 35.806 -1.745 1.00 15.57 117 LYS B CA 1
ATOM 1540 C C . LYS B 1 66 ? 20.278 34.598 -1.639 1.00 14.20 117 LYS B C 1
ATOM 1541 O O . LYS B 1 66 ? 20.508 33.575 -2.241 1.00 15.31 117 LYS B O 1
ATOM 1547 N N . VAL B 1 67 ? 19.185 34.789 -0.892 1.00 13.88 118 VAL B N 1
ATOM 1548 C CA . VAL B 1 67 ? 18.152 33.813 -0.869 1.00 13.10 118 VAL B CA 1
ATOM 1549 C C . VAL B 1 67 ? 17.711 33.449 -2.278 1.00 13.57 118 VAL B C 1
ATOM 1550 O O . VAL B 1 67 ? 17.627 34.316 -3.163 1.00 15.87 118 VAL B O 1
ATOM 1554 N N . LYS B 1 68 ? 17.319 32.227 -2.482 1.00 13.05 119 LYS B N 1
ATOM 1555 C CA . LYS B 1 68 ? 16.903 31.744 -3.805 1.00 14.88 119 LYS B CA 1
ATOM 1556 C C . LYS B 1 68 ? 15.974 30.578 -3.647 1.00 13.93 119 LYS B C 1
ATOM 1557 O O . LYS B 1 68 ? 16.235 29.617 -2.950 1.00 14.30 119 LYS B O 1
ATOM 1563 N N . ARG B 1 69 ? 14.869 30.649 -4.445 1.00 13.87 120 ARG B N 1
ATOM 1564 C CA . ARG B 1 69 ? 13.965 29.528 -4.710 1.00 14.14 120 ARG B CA 1
ATOM 1565 C C . ARG B 1 69 ? 14.181 29.072 -6.175 1.00 14.14 120 ARG B C 1
ATOM 1566 O O . ARG B 1 69 ? 13.868 29.846 -7.054 1.00 15.91 120 ARG B O 1
ATOM 1574 N N . ASP B 1 70 ? 14.723 27.920 -6.340 1.00 13.93 121 ASP B N 1
ATOM 1575 C CA . ASP B 1 70 ? 15.054 27.419 -7.696 1.00 14.57 121 ASP B CA 1
ATOM 1576 C C . ASP B 1 70 ? 15.237 25.903 -7.584 1.00 14.16 121 ASP B C 1
ATOM 1577 O O . ASP B 1 70 ? 14.931 25.309 -6.569 1.00 14.95 121 ASP B O 1
ATOM 1582 N N . LEU B 1 71 ? 15.774 25.311 -8.649 1.00 15.47 122 LEU B N 1
ATOM 1583 C CA . LEU B 1 71 ? 16.093 23.854 -8.579 1.00 16.03 122 LEU B CA 1
ATOM 1584 C C . LEU B 1 71 ? 16.855 23.555 -7.293 1.00 14.42 122 LEU B C 1
ATOM 1585 O O . LEU B 1 71 ? 16.580 22.608 -6.598 1.00 15.87 122 LEU B O 1
ATOM 1590 N N . TYR B 1 72 ? 17.908 24.339 -7.060 1.00 13.93 123 TYR B N 1
ATOM 1591 C CA . TYR B 1 72 ? 18.611 24.329 -5.767 1.00 13.78 123 TYR B CA 1
ATOM 1592 C C . TYR B 1 72 ? 18.313 25.599 -5.032 1.00 13.07 123 TYR B C 1
ATOM 1593 O O . TYR B 1 72 ? 18.634 26.688 -5.499 1.00 15.63 123 TYR B O 1
ATOM 1602 N N . SER B 1 73 ? 17.580 25.489 -3.917 1.00 12.46 124 SER B N 1
ATOM 1603 C CA . SER B 1 73 ? 17.152 26.597 -3.142 1.00 11.71 124 SER B CA 1
ATOM 1604 C C . SER B 1 73 ? 17.994 26.739 -1.882 1.00 12.31 124 SER B C 1
ATOM 1605 O O . SER B 1 73 ? 18.540 25.790 -1.352 1.00 14.00 124 SER B O 1
ATOM 1608 N N . THR B 1 74 ? 18.115 27.997 -1.401 1.00 11.91 125 THR B N 1
ATOM 1609 C CA . THR B 1 74 ? 18.796 28.225 -0.144 1.00 11.96 125 THR B CA 1
ATOM 1610 C C . THR B 1 74 ? 17.965 27.816 1.071 1.00 12.23 125 THR B C 1
ATOM 1611 O O . THR B 1 74 ? 16.809 28.232 1.147 1.00 13.93 125 THR B O 1
ATOM 1615 N N . VAL B 1 75 ? 18.542 27.067 1.998 1.00 11.62 126 VAL B N 1
ATOM 1616 C CA . VAL B 1 75 ? 17.881 26.708 3.226 1.00 11.89 126 VAL B CA 1
ATOM 1617 C C . VAL B 1 75 ? 18.747 27.078 4.431 1.00 11.42 126 VAL B C 1
ATOM 1618 O O . VAL B 1 75 ? 19.959 27.301 4.316 1.00 12.63 126 VAL B O 1
ATOM 1622 N N . ALA B 1 76 ? 18.092 27.125 5.581 1.00 11.40 127 ALA B N 1
ATOM 1623 C CA . ALA B 1 76 ? 18.734 27.424 6.832 1.00 12.61 127 ALA B CA 1
ATOM 1624 C C . ALA B 1 76 ? 18.840 26.186 7.664 1.00 12.90 127 ALA B C 1
ATOM 1625 O O . ALA B 1 76 ? 17.883 25.409 7.750 1.00 13.89 127 ALA B O 1
ATOM 1627 N N . ALA B 1 77 ? 19.973 25.983 8.357 1.00 13.09 128 ALA B N 1
ATOM 1628 C CA . ALA B 1 77 ? 20.188 24.851 9.204 1.00 13.62 128 ALA B CA 1
ATOM 1629 C C . ALA B 1 77 ? 21.085 25.254 10.363 1.00 15.04 128 ALA B C 1
ATOM 1630 O O . ALA B 1 77 ? 21.566 26.366 10.433 1.00 16.89 128 ALA B O 1
ATOM 1632 N N . ASP B 1 78 ? 21.244 24.301 11.280 1.00 14.90 129 ASP B N 1
ATOM 1633 C CA . ASP B 1 78 ? 22.286 24.480 12.346 1.00 16.22 129 ASP B CA 1
ATOM 1634 C C . ASP B 1 78 ? 23.592 23.949 11.762 1.00 15.22 129 ASP B C 1
ATOM 1635 O O . ASP B 1 78 ? 23.677 22.769 11.399 1.00 16.44 129 ASP B O 1
ATOM 1640 N N . PRO B 1 79 ? 24.609 24.804 11.560 1.00 16.25 130 PRO B N 1
ATOM 1641 C CA . PRO B 1 79 ? 25.851 24.353 10.945 1.00 19.04 130 PRO B CA 1
ATOM 1642 C C . PRO B 1 79 ? 26.547 23.235 11.663 1.00 19.65 130 PRO B C 1
ATOM 1643 O O . PRO B 1 79 ? 27.402 22.596 11.056 1.00 21.86 130 PRO B O 1
ATOM 1647 N N . SER B 1 80 ? 26.238 22.986 12.932 1.00 19.87 131 SER B N 1
ATOM 1648 C CA . SER B 1 80 ? 26.774 21.853 13.695 1.00 23.51 131 SER B CA 1
ATOM 1649 C C . SER B 1 80 ? 26.242 20.540 13.169 1.00 22.61 131 SER B C 1
ATOM 1650 O O . SER B 1 80 ? 26.802 19.445 13.472 1.00 27.42 131 SER B O 1
ATOM 1653 N N . VAL B 1 81 ? 25.068 20.556 12.512 1.00 18.57 132 VAL B N 1
ATOM 1654 C CA . VAL B 1 81 ? 24.431 19.364 11.971 1.00 19.30 132 VAL B CA 1
ATOM 1655 C C . VAL B 1 81 ? 24.674 19.274 10.460 1.00 17.64 132 VAL B C 1
ATOM 1656 O O . VAL B 1 81 ? 25.147 18.266 9.966 1.00 20.32 132 VAL B O 1
ATOM 1660 N N . PHE B 1 82 ? 24.418 20.404 9.770 1.00 15.88 133 PHE B N 1
ATOM 1661 C CA . PHE B 1 82 ? 24.653 20.484 8.338 1.00 16.46 133 PHE B CA 1
ATOM 1662 C C . PHE B 1 82 ? 25.507 21.697 8.084 1.00 16.33 133 PHE B C 1
ATOM 1663 O O . PHE B 1 82 ? 24.996 22.825 8.128 1.00 15.77 133 PHE B O 1
ATOM 1671 N N . PRO B 1 83 ? 26.822 21.525 7.796 1.00 16.61 134 PRO B N 1
ATOM 1672 C CA . PRO B 1 83 ? 27.645 22.700 7.536 1.00 16.79 134 PRO B CA 1
ATOM 1673 C C . PRO B 1 83 ? 27.100 23.504 6.344 1.00 15.67 134 PRO B C 1
ATOM 1674 O O . PRO B 1 83 ? 26.461 22.960 5.432 1.00 15.79 134 PRO B O 1
ATOM 1678 N N . ILE B 1 84 ? 27.444 24.756 6.332 1.00 15.61 135 ILE B N 1
ATOM 1679 C CA . ILE B 1 84 ? 27.195 25.579 5.154 1.00 15.23 135 ILE B CA 1
ATOM 1680 C C . ILE B 1 84 ? 27.772 24.878 3.923 1.00 14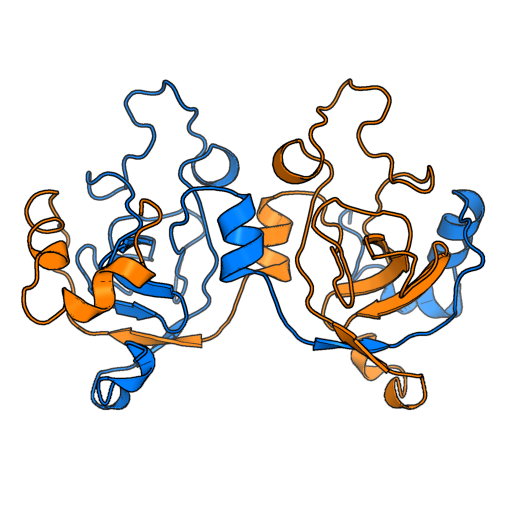.84 135 ILE B C 1
ATOM 1681 O O . ILE B 1 84 ? 28.903 24.389 3.948 1.00 16.98 135 ILE B O 1
ATOM 1686 N N . GLY B 1 85 ? 26.975 24.887 2.862 1.00 14.49 136 GLY B N 1
ATOM 1687 C CA . GLY B 1 85 ? 27.323 24.213 1.633 1.00 15.82 136 GLY B CA 1
ATOM 1688 C C . GLY B 1 85 ? 26.754 22.818 1.495 1.00 14.72 136 GLY B C 1
ATOM 1689 O O . GLY B 1 85 ? 26.838 22.231 0.423 1.00 16.61 136 GLY B O 1
ATOM 1690 N N . THR B 1 86 ? 26.170 22.285 2.546 1.00 14.16 137 THR B N 1
ATOM 1691 C CA . THR B 1 86 ? 25.576 20.974 2.470 1.00 14.84 137 THR B CA 1
ATOM 1692 C C . THR B 1 86 ? 24.419 20.942 1.475 1.00 13.72 137 THR B C 1
ATOM 1693 O O . THR B 1 86 ? 23.608 21.866 1.480 1.00 14.23 137 THR B O 1
ATOM 1697 N N . ILE B 1 87 ? 24.354 19.898 0.663 1.00 14.08 138 ILE B N 1
ATOM 1698 C CA . ILE B 1 87 ? 23.271 19.707 -0.287 1.00 14.49 138 ILE B CA 1
ATOM 1699 C C . ILE B 1 87 ? 22.316 18.663 0.269 1.00 13.86 138 ILE B C 1
ATOM 1700 O O . ILE B 1 87 ? 22.749 17.561 0.653 1.00 14.73 138 ILE B O 1
ATOM 1705 N N . LEU B 1 88 ? 21.043 19.014 0.334 1.00 13.77 139 LEU B N 1
ATOM 1706 C CA . LEU B 1 88 ? 19.988 18.163 0.828 1.00 13.65 139 LEU B CA 1
ATOM 1707 C C . LEU B 1 88 ? 18.943 17.970 -0.232 1.00 13.66 139 LEU B C 1
ATOM 1708 O O . LEU B 1 88 ? 18.723 18.846 -1.057 1.00 15.38 139 LEU B O 1
ATOM 1713 N N . PHE B 1 89 ? 18.214 16.856 -0.157 1.00 13.62 140 PHE B N 1
ATOM 1714 C CA . PHE B 1 89 ? 16.967 16.735 -0.881 1.00 13.39 140 PHE B CA 1
ATOM 1715 C C . PHE B 1 89 ? 15.826 16.656 0.140 1.00 13.18 140 PHE B C 1
ATOM 1716 O O . PHE B 1 89 ? 15.787 15.786 1.003 1.00 13.90 140 PHE B O 1
ATOM 1724 N N . ILE B 1 90 ? 14.886 17.596 0.020 1.00 13.13 141 ILE B N 1
ATOM 1725 C CA . ILE B 1 90 ? 13.775 17.767 0.971 1.00 13.90 141 ILE B CA 1
ATOM 1726 C C . ILE B 1 90 ? 12.490 17.480 0.212 1.00 13.93 141 ILE B C 1
ATOM 1727 O O . ILE B 1 90 ? 12.001 18.283 -0.587 1.00 14.38 141 ILE B O 1
ATOM 1732 N N . PRO B 1 91 ? 11.886 16.320 0.462 1.00 15.05 142 PRO B N 1
ATOM 1733 C CA . PRO B 1 91 ? 10.649 15.990 -0.261 1.00 17.06 142 PRO B CA 1
ATOM 1734 C C . PRO B 1 91 ? 9.573 17.054 -0.070 1.00 16.13 142 PRO B C 1
ATOM 1735 O O . PRO B 1 91 ? 9.391 17.634 1.008 1.00 17.58 142 PRO B O 1
ATOM 1739 N N . ASN B 1 92 ? 8.928 17.331 -1.173 1.00 17.31 143 ASN B N 1
ATOM 1740 C CA . ASN B 1 92 ? 7.859 18.326 -1.308 1.00 18.42 143 ASN B CA 1
ATOM 1741 C C . ASN B 1 92 ? 8.348 19.766 -1.171 1.00 16.19 143 ASN B C 1
ATOM 1742 O O . ASN B 1 92 ? 7.542 20.677 -1.137 1.00 18.98 143 ASN B O 1
ATOM 1747 N N . TYR B 1 93 ? 9.664 19.944 -1.261 1.00 14.65 144 TYR B N 1
ATOM 1748 C CA . TYR B 1 93 ? 10.302 21.240 -1.369 1.00 13.46 144 TYR B CA 1
ATOM 1749 C C . TYR B 1 93 ? 11.301 21.298 -2.528 1.00 13.30 144 TYR B C 1
ATOM 1750 O O . TYR B 1 93 ? 11.185 22.155 -3.390 1.00 14.55 144 TYR B O 1
ATOM 1759 N N . GLY B 1 94 ? 12.260 20.379 -2.501 1.00 13.65 145 GLY B N 1
ATOM 1760 C CA . GLY B 1 94 ? 13.258 20.324 -3.514 1.00 14.36 145 GLY B CA 1
ATOM 1761 C C . GLY B 1 94 ? 14.655 20.155 -2.977 1.00 12.77 145 GLY B C 1
ATOM 1762 O O . GLY B 1 94 ? 14.849 19.891 -1.783 1.00 14.06 145 GLY B O 1
ATOM 1763 N N . LEU B 1 95 ? 15.626 20.277 -3.875 1.00 13.52 146 LEU B N 1
ATOM 1764 C CA . LEU B 1 95 ? 17.016 20.298 -3.485 1.00 13.37 146 LEU B CA 1
ATOM 1765 C C . LEU B 1 95 ? 17.310 21.595 -2.732 1.00 12.21 146 LEU B C 1
ATOM 1766 O O . LEU B 1 95 ? 16.845 22.675 -3.128 1.00 13.51 146 LEU B O 1
ATOM 1771 N N . GLY B 1 96 ? 18.068 21.475 -1.678 1.00 13.87 147 GLY B N 1
ATOM 1772 C CA . GLY B 1 96 ? 18.452 22.613 -0.851 1.00 13.80 147 GLY B CA 1
ATOM 1773 C C . GLY B 1 96 ? 19.940 22.678 -0.670 1.00 14.35 147 GLY B C 1
ATOM 1774 O O . GLY B 1 96 ? 20.600 21.664 -0.607 1.00 16.26 147 GLY B O 1
ATOM 1775 N N . VAL B 1 97 ? 20.468 23.901 -0.558 1.00 13.39 148 VAL B N 1
ATOM 1776 C CA . VAL B 1 97 ? 21.835 24.120 -0.186 1.00 13.17 148 VAL B CA 1
ATOM 1777 C C . VAL B 1 97 ? 21.782 24.901 1.098 1.00 12.48 148 VAL B C 1
ATOM 1778 O O . VAL B 1 97 ? 21.147 25.936 1.208 1.00 13.10 148 VAL B O 1
ATOM 1782 N N . VAL B 1 98 ? 22.472 24.375 2.113 1.00 12.03 149 VAL B N 1
ATOM 1783 C CA . VAL B 1 98 ? 22.513 25.043 3.399 1.00 12.18 149 VAL B CA 1
ATOM 1784 C C . VAL B 1 98 ? 23.352 26.295 3.287 1.00 13.05 149 VAL B C 1
ATOM 1785 O O . VAL B 1 98 ? 24.578 26.269 3.082 1.00 14.95 149 VAL B O 1
ATOM 1789 N N . ALA B 1 99 ? 22.690 27.446 3.354 1.00 12.97 150 ALA B N 1
ATOM 1790 C CA . ALA B 1 99 ? 23.287 28.745 3.143 1.00 13.32 150 ALA B CA 1
ATOM 1791 C C . ALA B 1 99 ? 23.020 29.692 4.262 1.00 12.84 150 ALA B C 1
ATOM 1792 O O . ALA B 1 99 ? 23.616 30.762 4.293 1.00 14.68 150 ALA B O 1
ATOM 1794 N N . ASP B 1 100 ? 22.094 29.362 5.153 1.00 13.35 151 ASP B N 1
ATOM 1795 C CA . ASP B 1 100 ? 21.585 30.301 6.125 1.00 13.59 151 ASP B CA 1
ATOM 1796 C C . ASP B 1 100 ? 21.534 29.639 7.503 1.00 13.16 151 ASP B C 1
ATOM 1797 O O . ASP B 1 100 ? 21.632 28.428 7.635 1.00 13.33 151 ASP B O 1
ATOM 1802 N N . THR B 1 101 ? 21.313 30.462 8.497 1.00 14.17 152 THR B N 1
ATOM 1803 C CA . THR B 1 101 ? 21.164 30.064 9.896 1.00 15.04 152 THR B CA 1
ATOM 1804 C C . THR B 1 101 ? 19.970 30.826 10.479 1.00 15.19 152 THR B C 1
ATOM 1805 O O . THR B 1 101 ? 19.424 31.736 9.850 1.00 18.98 152 THR B O 1
ATOM 1809 N N . GLY B 1 102 ? 19.628 30.523 11.740 1.00 15.52 153 GLY B N 1
ATOM 1810 C CA . GLY B 1 102 ? 18.566 31.277 12.392 1.00 19.05 153 GLY B CA 1
ATOM 1811 C C . GLY B 1 102 ? 18.609 31.049 13.861 1.00 19.93 153 GLY B C 1
ATOM 1812 O O . GLY B 1 102 ? 19.073 30.002 14.331 1.00 18.52 153 GLY B O 1
ATOM 1813 N N . SER B 1 103 ? 18.019 31.997 14.589 1.00 21.31 154 SER B N 1
ATOM 1814 C CA . SER B 1 103 ? 18.009 31.897 16.071 1.00 25.65 154 SER B CA 1
ATOM 1815 C C . SER B 1 103 ? 17.320 30.701 16.666 1.00 24.81 154 SER B C 1
ATOM 1816 O O . SER B 1 103 ? 17.766 30.188 17.697 1.00 36.59 154 SER B O 1
ATOM 1819 N N . ALA B 1 104 ? 16.289 30.217 15.977 1.00 20.19 155 ALA B N 1
ATOM 1820 C CA . ALA B 1 104 ? 15.556 29.053 16.427 1.00 23.03 155 ALA B CA 1
ATOM 1821 C C . ALA B 1 104 ? 16.015 27.752 15.679 1.00 22.31 155 ALA B C 1
ATOM 1822 O O . ALA B 1 104 ? 15.558 26.593 15.922 1.00 23.19 155 ALA B O 1
ATOM 1824 N N . ILE B 1 105 ? 16.921 27.884 14.795 1.00 16.13 156 ILE B N 1
ATOM 1825 C CA A ILE B 1 105 ? 17.248 26.777 13.937 0.50 16.19 156 ILE B CA 1
ATOM 1826 C CA B ILE B 1 105 ? 17.276 26.776 13.935 0.50 15.77 156 ILE B CA 1
ATOM 1827 C C . ILE B 1 105 ? 18.438 26.060 14.578 1.00 17.54 156 ILE B C 1
ATOM 1828 O O . ILE B 1 105 ? 19.625 26.295 14.259 1.00 19.67 156 ILE B O 1
ATOM 1837 N N . LYS B 1 106 ? 18.101 25.179 15.539 1.00 17.14 157 LYS B N 1
ATOM 1838 C CA A LYS B 1 106 ? 19.058 24.469 16.373 0.50 16.85 157 LYS B CA 1
ATOM 1839 C CA B LYS B 1 106 ? 19.053 24.473 16.374 0.50 16.89 157 LYS B CA 1
ATOM 1840 C C . LYS B 1 106 ? 18.767 22.997 16.326 1.00 16.77 157 LYS B C 1
ATOM 1841 O O . LYS B 1 106 ? 17.613 22.575 16.314 1.00 18.88 157 LYS B O 1
ATOM 1852 N N . GLY B 1 107 ? 19.847 22.209 16.342 1.00 16.73 158 GLY B N 1
ATOM 1853 C CA . GLY B 1 107 ? 19.645 20.766 16.250 1.00 16.31 158 GLY B CA 1
ATOM 1854 C C . GLY B 1 107 ? 19.114 20.365 14.908 1.00 15.46 158 GLY B C 1
ATOM 1855 O O . GLY B 1 107 ? 19.511 20.877 13.876 1.00 16.45 158 GLY B O 1
ATOM 1856 N N . ASN B 1 108 ? 18.230 19.364 14.919 1.00 16.00 159 ASN B N 1
ATOM 1857 C CA . ASN B 1 108 ? 17.745 18.760 13.675 1.00 14.55 159 ASN B CA 1
ATOM 1858 C C . ASN B 1 108 ? 16.551 19.526 13.116 1.00 14.20 159 ASN B C 1
ATOM 1859 O O . ASN B 1 108 ? 15.392 19.058 13.130 1.00 17.73 159 ASN B O 1
ATOM 1864 N N . ARG B 1 109 ? 16.791 20.768 12.786 1.00 15.62 160 ARG B N 1
ATOM 1865 C CA . ARG B 1 109 ? 15.820 21.761 12.293 1.00 13.87 160 ARG B CA 1
ATOM 1866 C C . ARG B 1 109 ? 16.268 22.334 11.007 1.00 13.24 160 ARG B C 1
ATOM 1867 O O . ARG B 1 109 ? 17.459 22.625 10.838 1.00 14.84 160 ARG B O 1
ATOM 1875 N N . LEU B 1 110 ? 15.343 22.591 10.086 1.00 12.37 161 LEU B N 1
ATOM 1876 C CA . LEU B 1 110 ? 15.591 23.304 8.835 1.00 12.24 161 LEU B CA 1
ATOM 1877 C C . LEU B 1 110 ? 14.553 24.377 8.713 1.00 12.88 161 LEU B C 1
ATOM 1878 O O . LEU B 1 110 ? 13.398 24.198 9.090 1.00 14.77 161 LEU B O 1
ATOM 1883 N N . ASP B 1 111 ? 14.969 25.485 8.109 1.00 12.84 162 ASP B N 1
ATOM 1884 C CA A ASP B 1 111 ? 14.075 26.512 7.618 0.50 11.90 162 ASP B CA 1
ATOM 1885 C CA B ASP B 1 111 ? 13.993 26.465 7.618 0.50 13.99 162 ASP B CA 1
ATOM 1886 C C . ASP B 1 111 ? 14.208 26.593 6.093 1.00 11.69 162 ASP B C 1
ATOM 1887 O O . ASP B 1 111 ? 15.325 26.738 5.585 1.00 13.31 162 ASP B O 1
ATOM 1896 N N . LEU B 1 112 ? 13.110 26.460 5.375 1.00 11.25 163 LEU B N 1
ATOM 1897 C CA . LEU B 1 112 ? 13.067 26.345 3.911 1.00 11.67 163 LEU B CA 1
ATOM 1898 C C . LEU B 1 112 ? 12.647 27.708 3.372 1.00 11.20 163 LEU B C 1
ATOM 1899 O O . LEU B 1 112 ? 11.644 28.255 3.762 1.00 12.05 163 LEU B O 1
ATOM 1904 N N . TYR B 1 113 ? 13.457 28.256 2.442 1.00 11.48 164 TYR B N 1
ATOM 1905 C CA . TYR B 1 113 ? 13.133 29.580 1.904 1.00 11.51 164 TYR B CA 1
ATOM 1906 C C . TYR B 1 113 ? 11.988 29.571 0.885 1.00 11.33 164 TYR B C 1
ATOM 1907 O O . TYR B 1 113 ? 11.970 28.737 -0.038 1.00 12.16 164 TYR B O 1
ATOM 1916 N N . PHE B 1 114 ? 11.075 30.507 1.064 1.00 11.16 165 PHE B N 1
ATOM 1917 C CA . PHE B 1 114 ? 10.034 30.827 0.124 1.00 12.09 165 PHE B CA 1
ATOM 1918 C C . PHE B 1 114 ? 10.054 32.325 -0.116 1.00 12.19 165 PHE B C 1
ATOM 1919 O O . PHE B 1 114 ? 10.409 33.079 0.751 1.00 12.86 165 PHE B O 1
ATOM 1927 N N . GLU B 1 115 ? 9.563 32.736 -1.286 1.00 13.43 166 GLU B N 1
ATOM 1928 C CA . GLU B 1 115 ? 9.645 34.144 -1.652 1.00 13.83 166 GLU B CA 1
ATOM 1929 C C . GLU B 1 115 ? 8.702 35.033 -0.866 1.00 13.52 166 GLU B C 1
ATOM 1930 O O . GLU B 1 115 ? 9.064 36.153 -0.567 1.00 17.00 166 GLU B O 1
ATOM 1936 N N . THR B 1 116 ? 7.519 34.561 -0.552 1.00 13.99 167 THR B N 1
ATOM 1937 C CA . THR B 1 116 ? 6.508 35.350 0.127 1.00 14.16 167 THR B CA 1
ATOM 1938 C C . THR B 1 116 ? 5.884 34.602 1.307 1.00 13.71 167 THR B C 1
ATOM 1939 O O . THR B 1 116 ? 5.942 33.374 1.370 1.00 13.49 167 THR B O 1
ATOM 1943 N N . VAL B 1 117 ? 5.304 35.373 2.214 1.00 13.82 168 VAL B N 1
ATOM 1944 C CA . VAL B 1 117 ? 4.599 34.793 3.371 1.00 13.12 168 VAL B CA 1
ATOM 1945 C C . VAL B 1 117 ? 3.514 33.845 2.920 1.00 13.90 168 VAL B C 1
ATOM 1946 O O . VAL B 1 117 ? 3.367 32.742 3.423 1.00 13.88 168 VAL B O 1
ATOM 1950 N N . LYS B 1 118 ? 2.703 34.270 1.933 1.00 14.56 169 LYS B N 1
ATOM 1951 C CA . LYS B 1 118 ? 1.658 33.406 1.411 1.00 15.16 169 LYS B CA 1
ATOM 1952 C C . LYS B 1 118 ? 2.203 32.133 0.841 1.00 13.93 169 LYS B C 1
ATOM 1953 O O . LYS B 1 118 ? 1.569 31.114 0.957 1.00 14.75 169 LYS B O 1
ATOM 1959 N N . ASP B 1 119 ? 3.392 32.178 0.179 1.00 13.91 170 ASP B N 1
ATOM 1960 C CA . ASP B 1 119 ? 3.969 30.945 -0.286 1.00 14.65 170 ASP B CA 1
ATOM 1961 C C . ASP B 1 119 ? 4.307 30.005 0.875 1.00 13.33 170 ASP B C 1
ATOM 1962 O O . ASP B 1 119 ? 4.114 28.804 0.753 1.00 13.91 170 ASP B O 1
ATOM 1967 N N . VAL B 1 120 ? 4.802 30.551 1.962 1.00 12.55 171 VAL B N 1
ATOM 1968 C CA . VAL B 1 120 ? 5.008 29.671 3.169 1.00 12.73 171 VAL B CA 1
ATOM 1969 C C . VAL B 1 120 ? 3.677 29.048 3.604 1.00 13.25 171 VAL B C 1
ATOM 1970 O O . VAL B 1 120 ? 3.575 27.823 3.806 1.00 15.27 171 VAL B O 1
ATOM 1974 N N . TYR B 1 121 ? 2.656 29.890 3.721 1.00 12.90 172 TYR B N 1
ATOM 1975 C CA . TYR B 1 121 ? 1.374 29.394 4.171 1.00 13.95 172 TYR B CA 1
ATOM 1976 C C . TYR B 1 121 ? 0.837 28.337 3.255 1.00 14.23 172 TYR B C 1
ATOM 1977 O O . TYR B 1 121 ? 0.242 27.357 3.722 1.00 16.11 172 TYR B O 1
ATOM 1986 N N . ASN B 1 122 ? 0.977 28.555 1.960 1.00 14.20 173 ASN B N 1
ATOM 1987 C CA . ASN B 1 122 ? 0.303 27.697 0.982 1.00 16.30 173 ASN B CA 1
ATOM 1988 C C . ASN B 1 122 ? 1.133 26.543 0.479 1.00 16.18 173 ASN B C 1
ATOM 1989 O O . ASN B 1 122 ? 0.553 25.543 0.156 1.00 23.38 173 ASN B O 1
ATOM 1994 N N . GLU B 1 123 ? 2.400 26.690 0.354 1.00 15.49 174 GLU B N 1
ATOM 1995 C CA . GLU B 1 123 ? 3.216 25.655 -0.192 1.00 17.64 174 GLU B CA 1
ATOM 1996 C C . GLU B 1 123 ? 3.900 24.803 0.813 1.00 19.55 174 GLU B C 1
ATOM 1997 O O . GLU B 1 123 ? 4.430 23.720 0.482 1.00 22.97 174 GLU B O 1
ATOM 2003 N N . TRP B 1 124 ? 3.994 25.261 2.058 1.00 16.84 175 TRP B N 1
ATOM 2004 C CA . TRP B 1 124 ? 4.507 24.431 3.110 1.00 16.90 175 TRP B CA 1
ATOM 2005 C C . TRP B 1 124 ? 3.421 24.179 4.103 1.00 18.60 175 TRP B C 1
ATOM 2006 O O . TRP B 1 124 ? 3.316 23.072 4.574 1.00 19.52 175 TRP B O 1
ATOM 2017 N N . GLY B 1 125 ? 2.560 25.114 4.427 1.00 17.03 176 GLY B N 1
ATOM 2018 C CA . GLY B 1 125 ? 1.640 24.992 5.514 1.00 17.20 176 GLY B CA 1
ATOM 2019 C C . GLY B 1 125 ? 0.352 24.240 5.218 1.00 16.47 176 GLY B C 1
ATOM 2020 O O . GLY B 1 125 ? -0.308 23.729 6.110 1.00 23.24 176 GLY B O 1
ATOM 2021 N N . LYS B 1 126 ? -0.060 24.202 3.993 1.00 15.51 177 LYS B N 1
ATOM 2022 C CA . LYS B 1 126 ? -1.312 23.602 3.626 1.00 14.09 177 LYS B CA 1
ATOM 2023 C C . LYS B 1 126 ? -1.270 22.126 3.962 1.00 16.06 177 LYS B C 1
ATOM 2024 O O . LYS B 1 126 ? -0.294 21.472 3.581 1.00 22.30 177 LYS B O 1
ATOM 2030 N N . LYS B 1 127 ? -2.282 21.637 4.646 1.00 16.26 178 LYS B N 1
ATOM 2031 C CA . LYS B 1 127 ? -2.354 20.236 5.086 1.00 18.48 178 LYS B CA 1
ATOM 2032 C C . LYS B 1 127 ? -3.746 19.782 4.729 1.00 16.18 178 LYS B C 1
ATOM 2033 O O . LYS B 1 127 ? -4.742 20.478 5.038 1.00 17.07 178 LYS B O 1
ATOM 2039 N N . THR B 1 128 ? -3.848 18.602 4.135 1.00 16.31 179 THR B N 1
ATOM 2040 C CA . THR B 1 128 ? -5.130 17.972 3.926 1.00 16.31 179 THR B CA 1
ATOM 2041 C C . THR B 1 128 ? -5.423 17.055 5.110 1.00 16.17 179 THR B C 1
ATOM 2042 O O . THR B 1 128 ? -4.577 16.245 5.477 1.00 20.83 179 THR B O 1
ATOM 2046 N N . LEU B 1 129 ? -6.560 17.236 5.745 1.00 14.91 180 LEU B N 1
ATOM 2047 C CA . LEU B 1 129 ? -6.903 16.486 6.917 1.00 15.85 180 LEU B CA 1
ATOM 2048 C C . LEU B 1 129 ? -8.406 16.393 7.097 1.00 15.02 180 LEU B C 1
ATOM 2049 O O . LEU B 1 129 ? -9.139 17.215 6.587 1.00 15.14 180 LEU B O 1
ATOM 2054 N N . ASP B 1 130 ? -8.823 15.448 7.918 1.00 15.45 181 ASP B N 1
ATOM 2055 C CA . ASP B 1 130 ? -10.205 15.351 8.343 1.00 14.92 181 ASP B CA 1
ATOM 2056 C C . ASP B 1 130 ? -10.446 16.260 9.509 1.00 14.17 181 ASP B C 1
ATOM 2057 O O . ASP B 1 130 ? -9.700 16.301 10.468 1.00 16.44 181 ASP B O 1
ATOM 2062 N N . VAL B 1 131 ? -11.559 17.003 9.390 1.00 13.40 182 VAL B N 1
ATOM 2063 C CA . VAL B 1 131 ? -12.075 17.773 10.528 1.00 12.96 182 VAL B CA 1
ATOM 2064 C C . VAL B 1 131 ? -13.452 17.289 10.868 1.00 13.19 182 VAL B C 1
ATOM 2065 O O . VAL B 1 131 ? -14.125 16.683 10.066 1.00 15.04 182 VAL B O 1
ATOM 2069 N N . TYR B 1 132 ? -13.863 17.517 12.129 1.00 12.48 183 TYR B N 1
ATOM 2070 C CA . TYR B 1 132 ? -15.122 16.955 12.633 1.00 12.27 183 TYR B CA 1
ATOM 2071 C C . TYR B 1 132 ? -16.129 18.084 12.700 1.00 13.21 183 TYR B C 1
ATOM 2072 O O . TYR B 1 132 ? -15.829 19.178 13.225 1.00 14.92 183 TYR B O 1
ATOM 2081 N N . VAL B 1 133 ? -17.318 17.832 12.178 1.00 13.26 184 VAL B N 1
ATOM 2082 C CA . VAL B 1 133 ? -18.376 18.875 12.118 1.00 13.72 184 VAL B CA 1
ATOM 2083 C C . VAL B 1 133 ? -19.253 18.646 13.313 1.00 14.38 184 VAL B C 1
ATOM 2084 O O . VAL B 1 133 ? -20.041 17.705 13.374 1.00 17.62 184 VAL B O 1
ATOM 2088 N N . ILE B 1 134 ? -19.124 19.529 14.286 1.00 13.89 185 ILE B N 1
ATOM 2089 C CA . ILE B 1 134 ? -19.817 19.387 15.584 1.00 14.73 185 ILE B CA 1
ATOM 2090 C C . ILE B 1 134 ? -21.223 19.965 15.531 1.00 15.92 185 ILE B C 1
ATOM 2091 O O . ILE B 1 134 ? -22.153 19.365 16.051 1.00 19.34 185 ILE B O 1
ATOM 2096 N N . LYS B 1 135 ? -21.358 21.117 14.892 1.00 14.30 186 LYS B N 1
ATOM 2097 C CA . LYS B 1 135 ? -22.646 21.804 14.814 1.00 15.58 186 LYS B CA 1
ATOM 2098 C C . LYS B 1 135 ? -22.653 22.679 13.584 1.00 14.36 186 LYS B C 1
ATOM 2099 O O . LYS B 1 135 ? -21.796 23.523 13.421 1.00 16.33 186 LYS B O 1
ATOM 2105 N N . LYS B 1 136 ? -23.622 22.491 12.721 1.00 16.81 187 LYS B N 1
ATOM 2106 C CA A LYS B 1 136 ? -23.800 23.391 11.597 0.50 16.94 187 LYS B CA 1
ATOM 2107 C CA B LYS B 1 136 ? -23.774 23.401 11.604 0.50 16.96 187 LYS B CA 1
ATOM 2108 C C . LYS B 1 136 ? -24.289 24.772 12.006 1.00 16.39 187 LYS B C 1
ATOM 2109 O O . LYS B 1 136 ? -25.251 24.885 12.776 1.00 18.30 187 LYS B O 1
ATOM 2120 N N . GLY B 1 137 ? -23.671 25.804 11.467 1.00 15.64 188 GLY B N 1
ATOM 2121 C CA . GLY B 1 137 ? -24.036 27.147 11.792 1.00 15.64 188 GLY B CA 1
ATOM 2122 C C . GLY B 1 137 ? -25.322 27.590 11.149 1.00 17.48 188 GLY B C 1
ATOM 2123 O O . GLY B 1 137 ? -25.758 27.015 10.155 1.00 19.92 188 GLY B O 1
ATOM 2124 N N . THR B 1 138 ? -25.817 28.726 11.677 1.00 20.13 189 THR B N 1
ATOM 2125 C CA . THR B 1 138 ? -27.028 29.400 11.186 1.00 24.93 189 THR B CA 1
ATOM 2126 C C . THR B 1 138 ? -26.796 30.595 10.301 1.00 20.70 189 THR B C 1
ATOM 2127 O O . THR B 1 138 ? -27.729 31.204 9.832 1.00 24.58 189 THR B O 1
ATOM 2131 N N . GLY B 1 139 ? -25.512 30.978 10.121 1.00 18.56 190 GLY B N 1
ATOM 2132 C CA . GLY B 1 139 ? -25.205 32.162 9.389 1.00 19.22 190 GLY B CA 1
ATOM 2133 C C . GLY B 1 139 ? -24.730 33.376 10.181 1.00 17.37 190 GLY B C 1
ATOM 2134 O O . GLY B 1 139 ? -24.309 34.358 9.607 1.00 18.05 190 GLY B O 1
ATOM 2135 N N . LYS B 1 140 ? -24.761 33.274 11.516 1.00 17.44 191 LYS B N 1
ATOM 2136 C CA . LYS B 1 140 ? -24.351 34.361 12.416 1.00 16.83 191 LYS B CA 1
ATOM 2137 C C . LYS B 1 140 ? -23.596 33.827 13.598 1.00 15.92 191 LYS B C 1
ATOM 2138 O O . LYS B 1 140 ? -23.814 32.692 14.041 1.00 18.78 191 LYS B O 1
ATOM 2144 N N . ILE B 1 141 ? -22.662 34.659 14.137 1.00 15.54 192 ILE B N 1
ATOM 2145 C CA . ILE B 1 141 ? -22.023 34.374 15.404 1.00 14.52 192 ILE B CA 1
ATOM 2146 C C . ILE B 1 141 ? -21.773 35.742 16.004 1.00 14.78 192 ILE B C 1
ATOM 2147 O O . ILE B 1 141 ? -21.351 36.670 15.303 1.00 16.46 192 ILE B O 1
ATOM 2152 N N . THR B 1 142 ? -21.938 35.893 17.301 1.00 14.81 193 THR B N 1
ATOM 2153 C CA . THR B 1 142 ? -21.729 37.131 18.043 1.00 14.60 193 THR B CA 1
ATOM 2154 C C . THR B 1 142 ? -20.630 36.953 19.071 1.00 14.58 193 THR B C 1
ATOM 2155 O O . THR B 1 142 ? -20.259 35.859 19.443 1.00 13.98 193 THR B O 1
ATOM 2159 N N . GLU B 1 143 ? -20.132 38.094 19.547 1.00 15.20 194 GLU B N 1
ATOM 2160 C CA . GLU B 1 143 ? -19.092 38.036 20.606 1.00 15.36 194 GLU B CA 1
ATOM 2161 C C . GLU B 1 143 ? -19.597 37.334 21.836 1.00 14.88 194 GLU B C 1
ATOM 2162 O O . GLU B 1 143 ? -18.871 36.605 22.477 1.00 15.99 194 GLU B O 1
ATOM 2168 N N . ASP B 1 144 ? -20.836 37.618 22.193 1.00 15.39 195 ASP B N 1
ATOM 2169 C CA . ASP B 1 144 ? -21.362 36.961 23.409 1.00 15.60 195 ASP B CA 1
ATOM 2170 C C . ASP B 1 144 ? -21.463 35.459 23.277 1.00 14.74 195 ASP B C 1
ATOM 2171 O O . ASP B 1 144 ? -21.128 34.709 24.196 1.00 16.71 195 ASP B O 1
ATOM 2176 N N . GLU B 1 145 ? -21.893 34.998 22.068 1.00 14.29 196 GLU B N 1
ATOM 2177 C CA . GLU B 1 145 ? -21.923 33.559 21.812 1.00 14.35 196 GLU B CA 1
ATOM 2178 C C . GLU B 1 145 ? -20.547 32.941 21.883 1.00 13.04 196 GLU B C 1
ATOM 2179 O O . GLU B 1 145 ? -20.357 31.885 22.474 1.00 13.56 196 GLU B O 1
ATOM 2185 N N . LEU B 1 146 ? -19.582 33.597 21.246 1.00 13.05 197 LEU B N 1
ATOM 2186 C CA . LEU B 1 146 ? -18.224 33.103 21.271 1.00 13.76 197 LEU B CA 1
ATOM 2187 C C . LEU B 1 146 ? -17.662 33.044 22.681 1.00 13.41 197 LEU B C 1
ATOM 2188 O O . LEU B 1 146 ? -16.936 32.114 23.015 1.00 14.46 197 LEU B O 1
ATOM 2193 N N . GLU B 1 147 ? -18.003 34.025 23.510 1.00 14.70 198 GLU B N 1
ATOM 2194 C CA A GLU B 1 147 ? -17.573 34.037 24.887 0.50 15.22 198 GLU B CA 1
ATOM 2195 C CA B GLU B 1 147 ? -17.473 34.037 24.887 0.50 15.22 198 GLU B CA 1
ATOM 2196 C C . GLU B 1 147 ? -18.184 32.867 25.660 1.00 15.44 198 GLU B C 1
ATOM 2197 O O . GLU B 1 147 ? -17.508 32.175 26.392 1.00 16.25 198 GLU B O 1
ATOM 2208 N N . LYS B 1 148 ? -19.494 32.660 25.465 1.00 15.01 199 LYS B N 1
ATOM 2209 C CA . LYS B 1 148 ? -20.183 31.539 26.098 1.00 15.89 199 LYS B CA 1
ATOM 2210 C C . LYS B 1 148 ? -19.570 30.211 25.739 1.00 13.93 199 LYS B C 1
ATOM 2211 O O . LYS B 1 148 ? -19.390 29.344 26.568 1.00 15.19 199 LYS B O 1
ATOM 2217 N N . LEU B 1 149 ? -19.222 30.036 24.427 1.00 13.24 200 LEU B N 1
ATOM 2218 C CA . LEU B 1 149 ? -18.555 28.830 24.021 1.00 12.47 200 LEU B CA 1
ATOM 2219 C C . LEU B 1 149 ? -17.245 28.671 24.758 1.00 13.04 200 LEU B C 1
ATOM 2220 O O . LEU B 1 149 ? -16.919 27.612 25.281 1.00 13.70 200 LEU B O 1
ATOM 2225 N N . ASN B 1 150 ? -16.446 29.745 24.801 1.00 12.64 201 ASN B N 1
ATOM 2226 C CA . ASN B 1 150 ? -15.183 29.654 25.458 1.00 12.59 201 ASN B CA 1
ATOM 2227 C C . ASN B 1 150 ? -15.235 29.429 26.957 1.00 13.22 201 ASN B C 1
ATOM 2228 O O . ASN B 1 150 ? -14.278 28.925 27.531 1.00 14.77 201 ASN B O 1
ATOM 2233 N N . GLU B 1 151 ? -16.382 29.773 27.566 1.00 13.73 202 GLU B N 1
ATOM 2234 C CA . GLU B 1 151 ? -16.613 29.536 28.993 1.00 14.92 202 GLU B CA 1
ATOM 2235 C C . GLU B 1 151 ? -17.222 28.178 29.324 1.00 14.43 202 GLU B C 1
ATOM 2236 O O . GLU B 1 151 ? -17.455 27.890 30.515 1.00 17.15 202 GLU B O 1
ATOM 2242 N N . THR B 1 152 ? -17.450 27.314 28.329 1.00 14.62 203 THR B N 1
ATOM 2243 C CA . THR B 1 152 ? -18.098 26.031 28.551 1.00 15.36 203 THR B CA 1
ATOM 2244 C C . THR B 1 152 ? -17.472 25.378 29.746 1.00 15.47 203 THR B C 1
ATOM 2245 O O . THR B 1 152 ? -16.289 25.027 29.716 1.00 15.77 203 THR B O 1
ATOM 2249 N N . LYS B 1 153 ? -18.283 25.051 30.776 1.00 17.46 204 LYS B N 1
ATOM 2250 C CA . LYS B 1 153 ? -17.671 24.609 32.006 1.00 19.36 204 LYS B CA 1
ATOM 2251 C C . LYS B 1 153 ? -16.900 23.320 31.893 1.00 18.54 204 LYS B C 1
ATOM 2252 O O . LYS B 1 153 ? -15.827 23.197 32.467 1.00 19.16 204 LYS B O 1
ATOM 2258 N N . SER B 1 154 ? -17.477 22.338 31.192 1.00 18.99 205 SER B N 1
ATOM 2259 C CA . SER B 1 154 ? -16.929 21.008 31.082 1.00 20.17 205 SER B CA 1
ATOM 2260 C C . SER B 1 154 ? -15.659 20.998 30.199 1.00 19.25 205 SER B C 1
ATOM 2261 O O . SER B 1 154 ? -14.951 19.964 30.150 1.00 20.25 205 SER B O 1
ATOM 2264 N N . LEU B 1 155 ? -15.337 22.128 29.551 1.00 17.50 206 LEU B N 1
ATOM 2265 C CA . LEU B 1 155 ? -14.162 22.140 28.688 1.00 16.42 206 LEU B CA 1
ATOM 2266 C C . LEU B 1 155 ? -13.087 23.030 29.245 1.00 15.72 206 LEU B C 1
ATOM 2267 O O . LEU B 1 155 ? -11.977 23.165 28.675 1.00 16.97 206 LEU B O 1
ATOM 2272 N N . GLN B 1 156 ? -13.303 23.663 30.427 1.00 16.15 207 GLN B N 1
ATOM 2273 C CA . GLN B 1 156 ? -12.298 24.510 30.980 1.00 16.06 207 GLN B CA 1
ATOM 2274 C C . GLN B 1 156 ? -11.021 23.760 31.249 1.00 18.57 207 GLN B C 1
ATOM 2275 O O . GLN B 1 156 ? -9.937 24.374 31.147 1.00 18.76 207 GLN B O 1
ATOM 2281 N N . VAL B 1 157 ? -11.136 22.492 31.604 1.00 18.48 208 VAL B N 1
ATOM 2282 C CA . VAL B 1 157 ? -9.943 21.665 31.871 1.00 21.23 208 VAL B CA 1
ATOM 2283 C C . VAL B 1 157 ? -8.964 21.651 30.694 1.00 22.60 208 VAL B C 1
ATOM 2284 O O . VAL B 1 157 ? -7.795 21.361 30.843 1.00 27.04 208 VAL B O 1
ATOM 2288 N N . PHE B 1 158 ? -9.459 21.867 29.468 1.00 20.13 209 PHE B N 1
ATOM 2289 C CA . PHE B 1 158 ? -8.637 21.829 28.260 1.00 20.19 209 PHE B CA 1
ATOM 2290 C C . PHE B 1 158 ? -8.128 23.211 27.821 1.00 19.66 209 PHE B C 1
ATOM 2291 O O . PHE B 1 158 ? -7.282 23.333 26.933 1.00 23.27 209 PHE B O 1
ATOM 2299 N N . ARG B 1 159 ? -8.692 24.260 28.372 1.00 19.20 210 ARG B N 1
ATOM 2300 C CA . ARG B 1 159 ? -8.591 25.550 27.761 1.00 18.90 210 ARG B CA 1
ATOM 2301 C C . ARG B 1 159 ? -7.211 26.228 27.750 1.00 20.96 210 ARG B C 1
ATOM 2302 O O . ARG B 1 159 ? -6.814 26.933 26.794 1.00 21.06 210 ARG B O 1
ATOM 2310 N N . ASN B 1 160 ? -6.440 26.017 28.800 1.00 24.40 211 ASN B N 1
ATOM 2311 C CA . ASN B 1 160 ? -5.126 26.643 28.883 1.00 29.77 211 ASN B CA 1
ATOM 2312 C C . ASN B 1 160 ? -4.144 26.201 27.836 1.00 35.52 211 ASN B C 1
ATOM 2313 O O . ASN B 1 160 ? -3.190 26.891 27.555 1.00 39.42 211 ASN B O 1
ATOM 2318 N N . GLN B 1 161 ? -4.410 25.090 27.177 1.00 24.76 212 GLN B N 1
ATOM 2319 C CA . GLN B 1 161 ? -3.576 24.634 26.026 1.00 26.41 212 GLN B CA 1
ATOM 2320 C C . GLN B 1 161 ? -3.776 25.427 24.776 1.00 28.28 212 GLN B C 1
ATOM 2321 O O . GLN B 1 161 ? -2.996 25.303 23.840 1.00 37.50 212 GLN B O 1
ATOM 2327 N N . TYR B 1 162 ? -4.827 26.234 24.753 1.00 20.71 213 TYR B N 1
ATOM 2328 C CA . TYR B 1 162 ? -5.209 27.012 23.540 1.00 19.35 213 TYR B CA 1
ATOM 2329 C C . TYR B 1 162 ? -4.993 28.514 23.702 1.00 21.82 213 TYR B C 1
ATOM 2330 O O . TYR B 1 162 ? -4.812 29.224 22.752 1.00 23.57 213 TYR B O 1
ATOM 2339 N N . LYS B 1 163 ? -5.067 29.015 24.912 1.00 26.92 214 LYS B N 1
ATOM 2340 C CA . LYS B 1 163 ? -4.656 30.393 25.113 1.00 34.30 214 LYS B CA 1
ATOM 2341 C C . LYS B 1 163 ? -3.192 30.682 25.108 1.00 36.52 214 LYS B C 1
ATOM 2342 O O . LYS B 1 163 ? -2.416 29.981 25.752 1.00 42.49 214 LYS B O 1
ATOM 2348 N N . THR B 1 164 ? -2.835 31.789 24.483 1.00 31.39 215 THR B N 1
ATOM 2349 C CA . THR B 1 164 ? -1.459 32.234 24.429 1.00 38.42 215 THR B CA 1
ATOM 2350 C C . THR B 1 164 ? -1.073 32.848 25.758 1.00 40.03 215 THR B C 1
ATOM 2351 O O . THR B 1 164 ? 0.075 32.625 26.244 1.00 46.94 2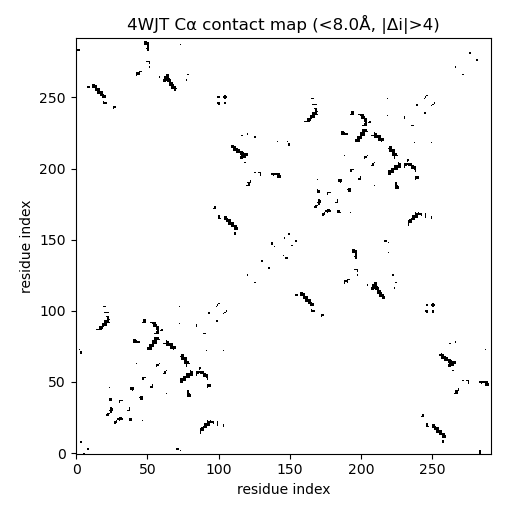15 THR B O 1
ATOM 2355 N N . VAL B 1 165 ? -1.985 33.571 26.394 1.00 42.97 216 VAL B N 1
ATOM 2356 C CA . VAL B 1 165 ? -1.638 34.229 27.677 1.00 105.79 216 VAL B CA 1
ATOM 2357 C C . VAL B 1 165 ? -1.717 33.186 28.764 1.00 85.89 216 VAL B C 1
ATOM 2358 O O . VAL B 1 165 ? -2.721 32.442 28.851 1.00 110.04 216 VAL B O 1
ATOM 2362 N N . LYS B 1 166 ? -0.611 33.102 29.523 1.00 55.56 217 LYS B N 1
ATOM 2363 C CA . LYS B 1 166 ? -0.510 32.308 30.756 1.00 57.93 217 LYS B CA 1
ATOM 2364 C C . LYS B 1 166 ? -1.583 32.773 31.752 1.00 97.84 217 LYS B C 1
ATOM 2365 O O . LYS B 1 166 ? -2.012 33.925 31.714 1.00 118.64 217 LYS B O 1
#

Secondary structure (DSSP, 8-state):
--HHHHS-GGGS-EEEEEEEEE-SSHHHHS--TT-TTTTB-TTSPBP--SSEEEEEE-TTTS-TT-EEEETTTEEEEEEE--TT--SSEEEEE-SSHHHIIIIIS-EEEEEEEEE---S---HHHHHHHHT-GGGHHHHTTT-S--/--HHHHS-GGGS-EEEEEEEEE-SSHHHHS--TTSTTTTB-TTSPBP--SSEEEEEE-TTTS-TT-EEEETTTEEEEEEE--TT--SSEEEEE-SSHHHIIIIIS-EEEEEEEEE---S---HHHHHHHHT-GGGHHHHTTT-S--

Radius of gyration: 21.03 Å; Cα contacts (8 Å, |Δi|>4): 667; chains: 2; bounding box: 60×46×49 Å